Protein AF-V5GVN8-F1 (afdb_monomer_lite)

Secondary structure (DSSP, 8-state):
-EEEEEEEE-TTSS-EEEEEEEEEEEESSSEEEEEEEEEEEE-SSEEEEEEEEEETTEEEEEEEEEEEEEEETTEEEEEEEEEEE-SS--EEEEEEEEEEE-TTSS--SS--EEEEEEEEEEESS-TTT-EEEEEEEEEE-SSEEEEEEEEEETTEEEEEEEEEEEETTEEEEEEEEEEETTEEEEEEEEEEE---STT-EEEEEEEEEEETTEEEEEEEEEEE-SSEEEEEEEEEETTTTEEEEEEEEEEEEETTEEEEEEEEE-TT-SS-EEEEEEEEE-SSEEEEEEEEE-SSSGGG-EEEEEEEEE--BTTBEEEEEEEEEEEGGGTEEEEEEEEEEE-SS-EEEEEEEEE-

pLDDT: mean 90.76, std 9.84, range [47.94, 98.12]

Foldseek 3Di:
DDKDKDWDDDPPFPWIKIWIKDWDWDDDVDTKIKIKTKIWTDDPAKIKIWIWIDIPNHTAWTKIWIWGWDDDVQKTKIWIWMWIDGDPFTKIKIKMWMKGFPPPDDDPDQGWIKIKIKMWMAGPPDRVVWIKIWIWIWTGDNFWIKIWIWIDTPPWIKIKIWMWGHDVQKIKIKIKIDRDPQFIKIKIWMKGFPDPDPQKGKIKIWMWIDHPQKIKIWIKIWIDGPFWTWIKIKIFMHPVRFMWIWIWIWGDPDPFKIKIKIWIDGPPAPDIWIKIKIWGDDPFKIWIKIWIDRDPDPLQIKIKIKMKGFPDDPFKTKIKMWIFIHRRVVQWTKTKIKMWIDGPPDTDIDIDIDTD

Organism: Anoplophora glabripennis (NCBI:txid217634)

Radius of gyration: 37.98 Å; chains: 1; bounding box: 85×62×99 Å

Sequence (356 aa):
LDSKCDIKSQGMSSERNLKGVLTVELPLATRHVAFIDYEYDKKPKNSMGHAVVKYNGTNVLDGTYKSVTESKVGINKDKIHVELQNKLVPVGADYIHTQESDSSKEDKANMPNVDNKYLHLYHLQNRSKFNVTGELYIRSTWSGQEYILKATHGNRTVKLWNGYDVLDREYRQHSRIELSPSNWIEYDIALINKTTDETFDVQQGIINVIYPRRKFTAQGFYNISNSIVSTDASLVWDKDNKTVKVGMDWRRSSVQREQLLLKIKHPSFERDVSLFSDYGYDKTSIDGQVFVDYSLDPDQRLTLRGKLSDNSNSRIYNYSYMAWAEHNTTNLILNSRGDFYWNSSTFGTEHVTNYR

Structure (mmCIF, N/CA/C/O backbone):
data_AF-V5GVN8-F1
#
_entry.id   AF-V5GVN8-F1
#
loop_
_atom_site.group_PDB
_atom_site.id
_atom_site.type_symbol
_atom_site.label_atom_id
_atom_site.label_alt_id
_atom_site.label_comp_id
_atom_site.label_asym_id
_atom_site.label_entity_id
_atom_site.label_seq_id
_atom_site.pdbx_PDB_ins_code
_atom_site.Cartn_x
_atom_site.Cartn_y
_atom_site.Cartn_z
_atom_site.occupancy
_atom_site.B_iso_or_equiv
_atom_site.auth_seq_id
_atom_site.auth_comp_id
_atom_site.auth_asym_id
_atom_site.auth_atom_id
_atom_site.pdbx_PDB_model_num
ATOM 1 N N . LEU A 1 1 ? 45.303 -19.589 -19.419 1.00 57.34 1 LEU A N 1
ATOM 2 C CA . LEU A 1 1 ? 44.681 -18.293 -19.761 1.00 57.34 1 LEU A CA 1
ATOM 3 C C . LEU A 1 1 ? 45.798 -17.400 -20.269 1.00 57.34 1 LEU A C 1
ATOM 5 O O . LEU A 1 1 ? 46.744 -17.195 -19.521 1.00 57.34 1 LEU A O 1
ATOM 9 N N . ASP A 1 2 ? 45.731 -16.963 -21.521 1.00 68.44 2 ASP A N 1
ATOM 10 C CA . ASP A 1 2 ? 46.710 -16.044 -22.114 1.00 68.44 2 ASP A CA 1
ATOM 11 C C . ASP A 1 2 ? 45.956 -14.819 -22.649 1.00 68.44 2 ASP A C 1
ATOM 13 O O . ASP A 1 2 ? 44.916 -14.962 -23.295 1.00 68.44 2 ASP A O 1
ATOM 17 N N . SER A 1 3 ? 46.422 -13.618 -22.317 1.00 60.84 3 SER A N 1
ATOM 18 C CA . SER A 1 3 ? 45.745 -12.356 -22.624 1.00 60.84 3 SER A CA 1
ATOM 19 C C . SER A 1 3 ? 46.767 -11.326 -23.071 1.00 60.84 3 SER A C 1
ATOM 21 O O . SER A 1 3 ? 47.722 -11.041 -22.350 1.00 60.84 3 SER A O 1
ATOM 23 N N . LYS A 1 4 ? 46.533 -10.716 -24.233 1.00 74.06 4 LYS A N 1
ATOM 24 C CA . LYS A 1 4 ? 47.334 -9.605 -24.759 1.00 74.06 4 LYS A CA 1
ATOM 25 C C . LYS A 1 4 ? 46.414 -8.418 -25.008 1.00 74.06 4 LYS A C 1
ATOM 27 O O . LYS A 1 4 ? 45.373 -8.575 -25.635 1.00 74.06 4 LYS A O 1
ATOM 32 N N . CYS A 1 5 ? 46.769 -7.249 -24.489 1.00 67.38 5 CYS A N 1
ATOM 33 C CA . CYS A 1 5 ? 45.981 -6.030 -24.641 1.00 67.38 5 CYS A CA 1
ATOM 34 C C . CYS A 1 5 ? 46.914 -4.863 -24.951 1.00 67.38 5 CYS A C 1
ATOM 36 O O . CYS A 1 5 ? 47.831 -4.584 -24.180 1.00 67.38 5 CYS A O 1
ATOM 38 N N . ASP A 1 6 ? 46.645 -4.194 -26.065 1.00 72.00 6 ASP A N 1
ATOM 39 C CA . ASP A 1 6 ? 47.334 -2.996 -26.510 1.00 72.00 6 ASP A CA 1
ATOM 40 C C . ASP A 1 6 ? 46.423 -1.787 -26.272 1.00 72.00 6 ASP A C 1
ATOM 42 O O . ASP A 1 6 ? 45.306 -1.699 -26.790 1.00 72.00 6 ASP A O 1
ATOM 46 N N . ILE A 1 7 ? 46.913 -0.831 -25.483 1.00 69.00 7 ILE A N 1
ATOM 47 C CA . ILE A 1 7 ? 46.204 0.410 -25.160 1.00 69.00 7 ILE A CA 1
ATOM 48 C C . ILE A 1 7 ? 46.956 1.574 -25.791 1.00 69.00 7 ILE A C 1
ATOM 50 O O . ILE A 1 7 ? 48.114 1.824 -25.460 1.00 69.00 7 ILE A O 1
ATOM 54 N N . LYS A 1 8 ? 46.286 2.328 -26.666 1.00 72.75 8 LYS A N 1
ATOM 55 C CA . LYS A 1 8 ? 46.810 3.583 -27.213 1.00 72.75 8 LYS A CA 1
ATOM 56 C C . LYS A 1 8 ? 45.992 4.752 -26.669 1.00 72.75 8 LYS A C 1
ATOM 58 O O . LYS A 1 8 ? 44.808 4.889 -26.974 1.00 72.75 8 LYS A O 1
ATOM 63 N N . SER A 1 9 ? 46.632 5.607 -25.873 1.00 59.81 9 SER A N 1
ATOM 64 C CA . SER A 1 9 ? 46.077 6.887 -25.416 1.00 59.81 9 SER A CA 1
ATOM 65 C C . SER A 1 9 ? 46.847 8.049 -26.041 1.00 59.81 9 SER A C 1
ATOM 67 O O . SER A 1 9 ? 48.068 8.119 -25.901 1.00 59.81 9 SER A O 1
ATOM 69 N N . GLN A 1 10 ? 46.151 8.973 -26.702 1.00 53.00 10 GLN A N 1
ATOM 70 C CA . GLN A 1 10 ? 46.749 10.200 -27.237 1.00 53.00 10 GLN A CA 1
ATOM 71 C C . GLN A 1 10 ? 46.578 11.361 -26.241 1.00 53.00 10 GLN A C 1
ATOM 73 O O . GLN A 1 10 ? 45.500 11.942 -26.145 1.00 53.00 10 GLN A O 1
ATOM 78 N N . GLY A 1 11 ? 47.649 11.722 -25.519 1.00 54.91 11 GLY A N 1
ATOM 79 C CA . GLY A 1 11 ? 47.738 12.945 -24.694 1.00 54.91 11 GLY A CA 1
ATOM 80 C C . GLY A 1 11 ? 46.628 13.138 -23.642 1.00 54.91 11 GLY A C 1
ATOM 81 O O . GLY A 1 11 ? 45.908 12.203 -23.313 1.00 54.91 11 GLY A O 1
ATOM 82 N N . MET A 1 12 ? 46.472 14.363 -23.111 1.00 47.94 12 MET A N 1
ATOM 83 C CA . MET A 1 12 ? 45.438 14.762 -22.121 1.00 47.94 12 MET A CA 1
ATOM 84 C C . MET A 1 12 ? 43.983 14.709 -22.658 1.00 47.94 12 MET A C 1
ATOM 86 O O . MET A 1 12 ? 43.111 15.426 -22.170 1.00 47.94 12 MET A O 1
ATOM 90 N N . SER A 1 13 ? 43.692 13.895 -23.674 1.00 54.88 13 SER A N 1
ATOM 91 C CA . SER A 1 13 ? 42.353 13.741 -24.242 1.00 54.88 13 SER A CA 1
ATOM 92 C C . SER A 1 13 ? 41.628 12.535 -23.629 1.00 54.88 13 SER A C 1
ATOM 94 O O . SER A 1 13 ? 42.236 11.539 -23.239 1.00 54.88 13 SER A O 1
ATOM 96 N N . SER A 1 14 ? 40.297 12.604 -23.537 1.00 63.06 14 SER A N 1
ATOM 97 C CA . SER A 1 14 ? 39.449 11.488 -23.078 1.00 63.06 14 SER A CA 1
ATOM 98 C C . SER A 1 14 ? 39.287 10.367 -24.125 1.00 63.06 14 SER A C 1
ATOM 100 O O . SER A 1 14 ? 38.399 9.522 -23.984 1.00 63.06 14 SER A O 1
ATOM 102 N N . GLU A 1 15 ? 40.119 10.356 -25.171 1.00 76.75 15 GLU A N 1
ATOM 103 C CA . GLU A 1 15 ? 40.098 9.374 -26.255 1.00 76.75 15 GLU A CA 1
ATOM 104 C C . GLU A 1 15 ? 41.007 8.183 -25.937 1.00 76.75 15 GLU A C 1
ATOM 106 O O . GLU A 1 15 ? 42.141 8.336 -25.471 1.00 76.75 15 GLU A O 1
ATOM 111 N N . ARG A 1 16 ? 40.502 6.968 -26.161 1.00 80.62 16 ARG A N 1
ATOM 112 C CA . ARG A 1 16 ? 41.255 5.729 -25.923 1.00 80.62 16 ARG A CA 1
ATOM 113 C C . ARG A 1 16 ? 40.912 4.702 -26.983 1.00 80.62 16 ARG A C 1
ATOM 115 O O . ARG A 1 16 ? 39.742 4.373 -27.142 1.00 80.62 16 ARG A O 1
ATOM 122 N N . ASN A 1 17 ? 41.933 4.147 -27.625 1.00 86.00 17 ASN A N 1
ATOM 123 C CA . ASN A 1 17 ? 41.788 2.977 -28.476 1.00 86.00 17 ASN A CA 1
ATOM 124 C C . ASN A 1 17 ? 42.346 1.756 -27.733 1.00 86.00 17 ASN A C 1
ATOM 126 O O . ASN A 1 17 ? 43.495 1.762 -27.280 1.00 86.00 17 ASN A O 1
ATOM 130 N N . LEU A 1 18 ? 41.501 0.745 -27.556 1.00 85.75 18 LEU A N 1
ATOM 131 C CA . LEU A 1 18 ? 41.827 -0.525 -26.922 1.00 85.75 18 LEU A CA 1
ATOM 132 C C . LEU A 1 18 ? 41.687 -1.621 -27.966 1.00 85.75 18 LEU A C 1
ATOM 134 O O . LEU A 1 18 ? 40.627 -1.749 -28.574 1.00 85.75 18 LEU A O 1
ATOM 138 N N . LYS A 1 19 ? 42.719 -2.442 -28.123 1.00 88.56 19 LYS A N 1
ATOM 139 C CA . LYS A 1 19 ? 42.641 -3.664 -28.916 1.00 88.56 19 LYS A CA 1
ATOM 140 C C . LYS A 1 19 ? 43.254 -4.801 -28.127 1.00 88.56 19 LYS A C 1
ATOM 142 O O . LYS A 1 19 ? 44.347 -4.657 -27.586 1.00 88.56 19 LYS A O 1
ATOM 147 N N . GLY A 1 20 ? 42.571 -5.930 -28.046 1.00 87.19 20 GLY A N 1
ATOM 148 C CA . GLY A 1 20 ? 43.062 -7.042 -27.257 1.00 87.19 20 GLY A CA 1
ATOM 149 C C . GLY A 1 20 ? 42.545 -8.383 -27.725 1.00 87.19 20 GLY A C 1
ATOM 150 O O . GLY A 1 20 ? 41.535 -8.502 -28.408 1.00 87.19 20 GLY A O 1
ATOM 151 N N . VAL A 1 21 ? 43.286 -9.404 -27.327 1.00 88.44 21 VAL A N 1
ATOM 152 C CA . VAL A 1 21 ? 43.008 -10.797 -27.625 1.00 88.44 21 VAL A CA 1
ATOM 153 C C . VAL A 1 21 ? 43.081 -11.580 -26.325 1.00 88.44 21 VAL A C 1
ATOM 155 O O . VAL A 1 21 ? 44.093 -11.547 -25.621 1.00 88.44 21 VAL A O 1
ATOM 158 N N . LEU A 1 22 ? 42.014 -12.309 -26.016 1.00 88.44 22 LEU A N 1
ATOM 159 C CA . LEU A 1 22 ? 41.926 -13.207 -24.873 1.00 88.44 22 LEU A CA 1
ATOM 160 C C . LEU A 1 22 ? 41.783 -14.646 -25.370 1.00 88.44 22 LEU A C 1
ATOM 162 O O . LEU A 1 22 ? 40.845 -14.979 -26.093 1.00 88.44 22 LEU A O 1
ATOM 166 N N . THR A 1 23 ? 42.708 -15.507 -24.952 1.00 88.31 23 THR A N 1
ATOM 167 C CA . THR A 1 23 ? 42.677 -16.945 -25.229 1.00 88.31 23 THR A CA 1
ATOM 168 C C . THR A 1 23 ? 42.429 -17.713 -23.936 1.00 88.31 23 THR A C 1
ATOM 170 O O . THR A 1 23 ? 43.215 -17.672 -22.981 1.00 88.31 23 THR A O 1
ATOM 173 N N . VAL A 1 24 ? 41.318 -18.443 -23.909 1.00 86.94 24 VAL A N 1
ATOM 174 C CA . VAL A 1 24 ? 40.917 -19.304 -22.798 1.00 86.94 24 VAL A CA 1
ATOM 175 C C . VAL A 1 24 ? 40.972 -20.747 -23.273 1.00 86.94 24 VAL A C 1
ATOM 177 O O . VAL A 1 24 ? 40.262 -21.137 -24.195 1.00 86.94 24 VAL A O 1
ATOM 180 N N . GLU A 1 25 ? 41.815 -21.547 -22.633 1.00 86.69 25 GLU A N 1
ATOM 181 C CA . GLU A 1 25 ? 41.935 -22.977 -22.899 1.00 86.69 25 GLU A CA 1
ATOM 182 C C . GLU A 1 25 ? 41.531 -23.751 -21.647 1.00 86.69 25 GLU A C 1
ATOM 184 O O . GLU A 1 25 ? 42.026 -23.479 -20.551 1.00 86.69 25 GLU A O 1
ATOM 189 N N . LEU A 1 26 ? 40.604 -24.691 -21.824 1.00 83.06 26 LEU A N 1
ATOM 190 C CA . LEU A 1 26 ? 40.094 -25.580 -20.787 1.00 83.06 26 LEU A CA 1
ATOM 191 C C . LEU A 1 26 ? 40.496 -27.016 -21.153 1.00 83.06 26 LEU A C 1
ATOM 193 O O . LEU A 1 26 ? 39.936 -27.584 -22.098 1.00 83.06 26 LEU A O 1
ATOM 197 N N . PRO A 1 27 ? 41.471 -27.609 -20.444 1.00 76.00 27 PRO A N 1
ATOM 198 C CA . PRO A 1 27 ? 41.903 -28.975 -20.700 1.00 76.00 27 PRO A CA 1
ATOM 199 C C . PRO A 1 27 ? 40.923 -29.963 -20.048 1.00 76.00 27 PRO A C 1
ATOM 201 O O . PRO A 1 27 ? 41.080 -30.341 -18.890 1.00 76.00 27 PRO A O 1
ATOM 204 N N . LEU A 1 28 ? 39.886 -30.361 -20.787 1.00 76.00 28 LEU A N 1
ATOM 205 C CA . LEU A 1 28 ? 39.014 -31.495 -20.450 1.00 76.00 28 LEU A CA 1
ATOM 206 C C . LEU A 1 28 ? 39.367 -32.705 -21.338 1.00 76.00 28 LEU A C 1
ATOM 208 O O . LEU A 1 28 ? 40.315 -32.650 -22.120 1.00 76.00 28 LEU A O 1
ATOM 212 N N . ALA A 1 29 ? 38.593 -33.795 -21.248 1.00 77.12 29 ALA A N 1
ATOM 213 C CA . ALA A 1 29 ? 38.756 -34.981 -22.103 1.00 77.12 29 ALA A CA 1
ATOM 214 C C . ALA A 1 29 ? 38.738 -34.652 -23.614 1.00 77.12 29 ALA A C 1
ATOM 216 O O . ALA A 1 29 ? 39.359 -35.350 -24.412 1.00 77.12 29 ALA A O 1
ATOM 217 N N . THR A 1 30 ? 38.074 -33.559 -23.998 1.00 76.25 30 THR A N 1
ATOM 218 C CA . THR A 1 30 ? 38.182 -32.914 -25.310 1.00 76.25 30 THR A CA 1
ATOM 219 C C . THR A 1 30 ? 38.792 -31.522 -25.158 1.00 76.25 30 THR A C 1
ATOM 221 O O . THR A 1 30 ? 38.490 -30.801 -24.208 1.00 76.25 30 THR A O 1
ATOM 224 N N . ARG A 1 31 ? 39.654 -31.118 -26.100 1.00 81.06 31 ARG A N 1
ATOM 225 C CA . ARG A 1 31 ? 40.283 -29.790 -26.087 1.00 81.06 31 ARG A CA 1
ATOM 226 C C . ARG A 1 31 ? 39.239 -28.708 -26.384 1.00 81.06 31 ARG A C 1
ATOM 228 O O . ARG A 1 31 ? 38.611 -28.730 -27.445 1.00 81.06 31 ARG A O 1
ATOM 235 N N . HIS A 1 32 ? 39.084 -27.751 -25.471 1.00 85.44 32 HIS A N 1
ATOM 236 C CA . HIS A 1 32 ? 38.195 -26.602 -25.640 1.00 85.44 32 HIS A CA 1
ATOM 237 C C . HIS A 1 32 ? 38.999 -25.306 -25.598 1.00 85.44 32 HIS A C 1
ATOM 239 O O . HIS A 1 32 ? 39.597 -24.964 -24.577 1.00 85.44 32 HIS A O 1
ATOM 245 N N . VAL A 1 33 ? 39.002 -24.586 -26.715 1.00 87.94 33 VAL A N 1
ATOM 246 C CA . VAL A 1 33 ? 39.721 -23.325 -26.888 1.00 87.94 33 VAL A CA 1
ATOM 247 C C . VAL A 1 33 ? 38.724 -22.248 -27.290 1.00 87.94 33 VAL A C 1
ATOM 249 O O . VAL A 1 33 ? 38.068 -22.359 -28.326 1.00 87.94 33 VAL A O 1
ATOM 252 N N . ALA A 1 34 ? 38.623 -21.200 -26.481 1.00 89.94 34 ALA A N 1
ATOM 253 C CA . ALA A 1 34 ? 37.897 -19.983 -26.802 1.00 89.94 34 ALA A CA 1
ATOM 254 C C . ALA A 1 34 ? 38.890 -18.854 -27.090 1.00 89.94 34 ALA A C 1
ATOM 256 O O . ALA A 1 34 ? 39.843 -18.633 -26.343 1.00 89.94 34 ALA A O 1
ATOM 257 N N . PHE A 1 35 ? 38.650 -18.140 -28.179 1.00 92.31 35 PHE A N 1
ATOM 258 C CA . PHE A 1 35 ? 39.441 -17.007 -28.628 1.00 92.31 35 PHE A CA 1
ATOM 259 C C . PHE A 1 35 ? 38.517 -15.805 -28.770 1.00 92.31 35 PHE A C 1
ATOM 261 O O . PHE A 1 35 ? 37.521 -15.881 -29.487 1.00 92.31 35 PHE A O 1
ATOM 268 N N . ILE A 1 36 ? 38.831 -14.720 -28.073 1.00 92.88 36 ILE A N 1
ATOM 269 C CA . ILE A 1 36 ? 38.048 -13.488 -28.063 1.00 92.88 36 ILE A CA 1
ATOM 270 C C . ILE A 1 36 ? 38.957 -12.379 -28.580 1.00 92.88 36 ILE A C 1
ATOM 272 O O . ILE A 1 36 ? 39.936 -12.035 -27.924 1.00 92.88 36 ILE A O 1
ATOM 276 N N . ASP A 1 37 ? 38.633 -11.839 -29.747 1.00 93.06 37 ASP A N 1
ATOM 277 C CA . ASP A 1 37 ? 39.279 -10.658 -30.322 1.00 93.06 37 ASP A CA 1
ATOM 278 C C . ASP A 1 37 ? 38.351 -9.470 -30.111 1.00 93.06 37 ASP A C 1
ATOM 280 O O . ASP A 1 37 ? 37.178 -9.556 -30.476 1.00 93.06 37 ASP A O 1
ATOM 284 N N . TYR A 1 38 ? 38.833 -8.405 -29.478 1.00 92.75 38 TYR A N 1
ATOM 285 C CA . TYR A 1 38 ? 38.021 -7.236 -29.173 1.00 92.75 38 TYR A CA 1
ATOM 286 C C . TYR A 1 38 ? 38.752 -5.932 -29.473 1.00 92.75 38 TYR A C 1
ATOM 288 O O . TYR A 1 38 ? 39.958 -5.782 -29.270 1.00 92.75 38 TYR A O 1
ATOM 296 N N . GLU A 1 39 ? 37.973 -4.953 -29.909 1.00 93.88 39 GLU A N 1
ATOM 297 C CA . GLU A 1 39 ? 38.400 -3.593 -30.184 1.00 93.88 39 GLU A CA 1
ATOM 298 C C . GLU A 1 39 ? 37.388 -2.611 -29.589 1.00 93.88 39 GLU A C 1
ATOM 300 O O . GLU A 1 39 ? 36.177 -2.833 -29.643 1.00 93.88 39 GLU A O 1
ATOM 305 N N . TYR A 1 40 ? 37.880 -1.522 -29.006 1.00 91.88 40 TYR A N 1
ATOM 306 C CA . TYR A 1 40 ? 37.063 -0.443 -28.471 1.00 91.88 40 TYR A CA 1
ATOM 307 C C . TYR A 1 40 ? 37.729 0.910 -28.719 1.00 91.88 40 TYR A C 1
ATOM 309 O O . TYR A 1 40 ? 38.783 1.220 -28.164 1.00 91.88 40 TYR A O 1
ATOM 317 N N . ASP A 1 41 ? 37.086 1.724 -29.546 1.00 91.69 41 ASP A N 1
ATOM 318 C CA . ASP A 1 41 ? 37.460 3.097 -29.860 1.00 91.69 41 ASP A CA 1
ATOM 319 C C . ASP A 1 41 ? 36.557 4.053 -29.069 1.00 91.69 41 ASP A C 1
ATOM 321 O O . ASP A 1 41 ? 35.414 4.329 -29.448 1.00 91.69 41 ASP A O 1
ATOM 325 N N . LYS A 1 42 ? 37.054 4.530 -27.925 1.00 87.81 42 LYS A N 1
ATOM 326 C CA . LYS A 1 42 ? 36.348 5.470 -27.052 1.00 87.81 42 LYS A CA 1
ATOM 327 C C . LYS A 1 42 ? 36.588 6.899 -27.514 1.00 87.81 42 LYS A C 1
ATOM 329 O O . LYS A 1 42 ? 37.718 7.381 -27.431 1.00 87.81 42 LYS A O 1
ATOM 334 N N . LYS A 1 43 ? 35.514 7.618 -27.853 1.00 87.25 43 LYS A N 1
ATOM 335 C CA . LYS A 1 43 ? 35.538 9.078 -28.062 1.00 87.25 43 LYS A CA 1
ATOM 336 C C . LYS A 1 43 ? 34.408 9.758 -27.287 1.00 87.25 43 LYS A C 1
ATOM 338 O O . LYS A 1 43 ? 33.352 9.147 -27.117 1.00 87.25 43 LYS A O 1
ATOM 343 N N . PRO A 1 44 ? 34.570 11.030 -26.868 1.00 81.44 44 PRO A N 1
ATOM 344 C CA . PRO A 1 44 ? 33.590 11.733 -26.033 1.00 81.44 44 PRO A CA 1
ATOM 345 C C . PRO A 1 44 ? 32.157 11.777 -26.581 1.00 81.44 44 PRO A C 1
ATOM 347 O O . PRO A 1 44 ? 31.213 11.779 -25.803 1.00 81.44 44 PRO A O 1
ATOM 350 N N . LYS A 1 45 ? 31.986 11.831 -27.909 1.00 86.69 45 LYS A N 1
ATOM 351 C CA . LYS A 1 45 ? 30.664 11.931 -28.558 1.00 86.69 45 LYS A CA 1
ATOM 352 C C . LYS A 1 45 ? 30.210 10.650 -29.250 1.00 86.69 45 LYS A C 1
ATOM 354 O O . LYS A 1 45 ? 29.014 10.462 -29.437 1.00 86.69 45 LYS A O 1
ATOM 359 N N . ASN A 1 46 ? 31.148 9.813 -29.688 1.00 91.62 46 ASN A N 1
ATOM 360 C CA . ASN A 1 46 ? 30.856 8.611 -30.460 1.00 91.62 46 ASN A CA 1
ATOM 361 C C . ASN A 1 46 ? 31.881 7.524 -30.138 1.00 91.62 46 ASN A C 1
ATOM 363 O O . ASN A 1 46 ? 33.026 7.623 -30.569 1.00 91.62 46 ASN A O 1
ATOM 367 N N . SER A 1 47 ? 31.477 6.506 -29.389 1.00 92.50 47 SER A N 1
ATOM 368 C CA . SER A 1 47 ? 32.326 5.356 -29.076 1.00 92.50 47 SER A CA 1
ATOM 369 C C . SER A 1 47 ? 31.861 4.134 -29.857 1.00 92.50 47 SER A C 1
ATOM 371 O O . SER A 1 47 ? 30.659 3.913 -30.001 1.00 92.50 47 SER A O 1
ATOM 373 N N . MET A 1 48 ? 32.801 3.341 -30.358 1.00 94.44 48 MET A N 1
ATOM 374 C CA . MET A 1 48 ? 32.514 2.133 -31.133 1.00 94.44 48 MET A CA 1
ATOM 375 C C . MET A 1 48 ? 33.301 0.959 -30.569 1.00 94.44 48 MET A C 1
ATOM 377 O O . MET A 1 48 ? 34.434 1.120 -30.128 1.00 94.44 48 MET A O 1
ATOM 381 N N . GLY A 1 49 ? 32.700 -0.221 -30.575 1.00 94.25 49 GLY A N 1
ATOM 382 C CA . GLY A 1 49 ? 33.338 -1.453 -30.146 1.00 94.25 49 GLY A CA 1
ATOM 383 C C . GLY A 1 49 ? 32.944 -2.610 -31.045 1.00 94.25 49 GLY A C 1
ATOM 384 O O . GLY A 1 49 ? 31.866 -2.614 -31.641 1.00 94.25 49 GLY A O 1
ATOM 385 N N . HIS A 1 50 ? 33.831 -3.583 -31.140 1.00 96.31 50 HIS A N 1
ATOM 386 C CA . HIS A 1 50 ? 33.628 -4.792 -31.917 1.00 96.31 50 HIS A CA 1
ATOM 387 C C . HIS A 1 50 ? 34.295 -5.961 -31.199 1.00 96.31 50 HIS A C 1
ATOM 389 O O . HIS A 1 50 ? 35.399 -5.810 -30.676 1.00 96.31 50 HIS A O 1
ATOM 395 N N . ALA A 1 51 ? 33.639 -7.116 -31.154 1.00 95.25 51 ALA A N 1
ATOM 396 C CA . ALA A 1 51 ? 34.192 -8.312 -30.537 1.00 95.25 51 ALA A CA 1
ATOM 397 C C . ALA A 1 51 ? 33.781 -9.577 -31.292 1.00 95.25 51 ALA A C 1
ATOM 399 O O . ALA A 1 51 ? 32.604 -9.794 -31.555 1.00 95.25 51 ALA A O 1
ATOM 400 N N . VAL A 1 52 ? 34.740 -10.458 -31.569 1.00 95.81 52 VAL A N 1
ATOM 401 C CA . VAL A 1 52 ? 34.500 -11.758 -32.205 1.00 95.81 52 VAL A CA 1
ATOM 402 C C . VAL A 1 52 ? 34.944 -12.861 -31.266 1.00 95.81 52 VAL A C 1
ATOM 404 O O . VAL A 1 52 ? 36.097 -12.909 -30.837 1.00 95.81 52 VAL A O 1
ATOM 407 N N . VAL A 1 53 ? 34.036 -13.794 -30.993 1.00 94.75 53 VAL A N 1
ATOM 408 C CA . VAL A 1 53 ? 34.316 -14.990 -30.202 1.00 94.75 53 VAL A CA 1
ATOM 409 C C . VAL A 1 53 ? 34.353 -16.202 -31.118 1.00 94.75 53 VAL A C 1
ATOM 411 O O . VAL A 1 53 ? 33.381 -16.523 -31.812 1.00 94.75 53 VAL A O 1
ATOM 414 N N . LYS A 1 54 ? 35.476 -16.916 -31.084 1.00 94.44 54 LYS A N 1
ATOM 415 C CA . LYS A 1 54 ? 35.670 -18.196 -31.761 1.00 94.44 54 LYS A CA 1
ATOM 416 C C . LYS A 1 54 ? 35.807 -19.301 -30.730 1.00 94.44 54 LYS A C 1
ATOM 418 O O . LYS A 1 54 ? 36.579 -19.179 -29.786 1.00 94.44 54 LYS A O 1
ATOM 423 N N . TYR A 1 55 ? 35.099 -20.397 -30.937 1.00 91.69 55 TYR A N 1
ATOM 424 C CA . TYR A 1 55 ? 35.187 -21.599 -30.123 1.00 91.69 55 TYR A CA 1
ATOM 425 C C . TYR A 1 55 ? 35.670 -22.758 -30.990 1.00 91.69 55 TYR A C 1
ATOM 427 O O . TYR A 1 55 ? 35.072 -23.044 -32.028 1.00 91.69 55 TYR A O 1
ATOM 435 N N . ASN A 1 56 ? 36.775 -23.394 -30.598 1.00 90.94 56 ASN A N 1
ATOM 436 C CA . ASN A 1 56 ? 37.445 -24.454 -31.359 1.00 90.94 56 ASN A CA 1
ATOM 437 C C . ASN A 1 56 ? 37.632 -24.085 -32.846 1.00 90.94 56 ASN A C 1
ATOM 439 O O . ASN A 1 56 ? 37.368 -24.877 -33.746 1.00 90.94 56 ASN A O 1
ATOM 443 N N . GLY A 1 57 ? 38.035 -22.836 -33.101 1.00 87.69 57 GLY A N 1
ATOM 444 C CA . GLY A 1 57 ? 38.251 -22.296 -34.448 1.00 87.69 57 GLY A CA 1
ATOM 445 C C . GLY A 1 57 ? 36.987 -21.846 -35.194 1.00 87.69 57 GLY A C 1
ATOM 446 O O . GLY A 1 57 ? 37.107 -21.222 -36.244 1.00 87.69 57 GLY A O 1
ATOM 447 N N . THR A 1 58 ? 35.788 -22.090 -34.659 1.00 92.56 58 THR A N 1
ATOM 448 C CA . THR A 1 58 ? 34.515 -21.693 -35.283 1.00 92.56 58 THR A CA 1
ATOM 449 C C . THR A 1 58 ? 33.988 -20.395 -34.678 1.00 92.56 58 THR A C 1
ATOM 451 O O . THR A 1 58 ? 33.880 -20.293 -33.460 1.00 92.56 58 THR A O 1
ATOM 454 N N . ASN A 1 59 ? 33.600 -19.418 -35.503 1.00 92.44 59 ASN A N 1
ATOM 455 C CA . ASN A 1 59 ? 32.937 -18.201 -35.021 1.00 92.44 59 ASN A CA 1
ATOM 456 C C . ASN A 1 59 ? 31.587 -18.560 -34.379 1.00 92.44 59 ASN A C 1
ATOM 458 O O . ASN A 1 59 ? 30.722 -19.153 -35.033 1.00 92.44 59 ASN A O 1
ATOM 462 N N . VAL A 1 60 ? 31.412 -18.199 -33.108 1.00 94.75 60 VAL A N 1
ATOM 463 C CA . VAL A 1 60 ? 30.185 -18.470 -32.342 1.00 94.75 60 VAL A CA 1
ATOM 464 C C . VAL A 1 60 ? 29.416 -17.206 -31.983 1.00 94.75 60 VAL A C 1
ATOM 466 O O . VAL A 1 60 ? 28.197 -17.281 -31.844 1.00 94.75 60 VAL A O 1
ATOM 469 N N . LEU A 1 61 ? 30.095 -16.063 -31.879 1.00 95.25 61 LEU A N 1
ATOM 470 C CA . LEU A 1 61 ? 29.489 -14.770 -31.584 1.00 95.25 61 LEU A CA 1
ATOM 471 C C . LEU 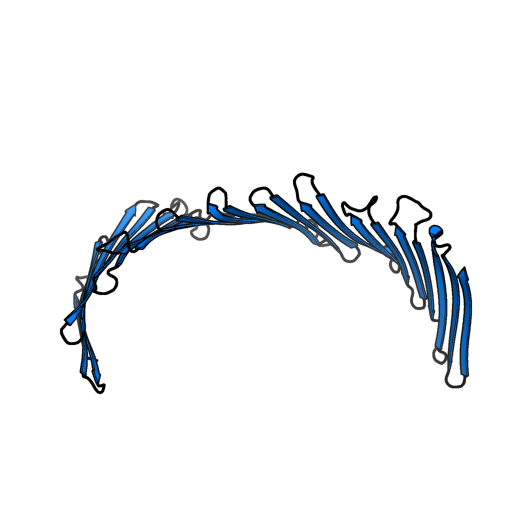A 1 61 ? 30.271 -13.660 -32.286 1.00 95.25 61 LEU A C 1
ATOM 473 O O . LEU A 1 61 ? 31.501 -13.662 -32.265 1.00 95.25 61 LEU A O 1
ATOM 477 N N . ASP A 1 62 ? 29.543 -12.723 -32.869 1.00 96.62 62 ASP A N 1
ATOM 478 C CA . ASP A 1 62 ? 30.054 -11.472 -33.416 1.00 96.62 62 ASP A CA 1
ATOM 479 C C . ASP A 1 62 ? 29.239 -10.333 -32.794 1.00 96.62 62 ASP A C 1
ATOM 481 O O . ASP A 1 62 ? 28.008 -10.369 -32.805 1.00 96.62 62 ASP A O 1
ATOM 485 N N . GLY A 1 63 ? 29.922 -9.404 -32.137 1.00 96.31 63 GLY A N 1
ATOM 486 C CA . GLY A 1 63 ? 29.331 -8.351 -31.334 1.00 96.31 63 GLY A CA 1
ATOM 487 C C . GLY A 1 63 ? 29.737 -6.975 -31.833 1.00 96.31 63 GLY A C 1
ATOM 488 O O . GLY A 1 63 ? 30.927 -6.689 -31.946 1.00 96.31 63 GLY A O 1
ATOM 489 N N . THR A 1 64 ? 28.765 -6.094 -32.045 1.00 96.94 64 THR A N 1
ATOM 490 C CA . THR A 1 64 ? 28.993 -4.681 -32.360 1.00 96.94 64 THR A CA 1
ATOM 491 C C . THR A 1 64 ? 28.427 -3.805 -31.246 1.00 96.94 64 THR A C 1
ATOM 493 O O . THR A 1 64 ? 27.396 -4.106 -30.646 1.00 96.94 64 THR A O 1
ATOM 496 N N . TYR A 1 65 ? 29.125 -2.716 -30.939 1.00 96.31 65 TYR A N 1
ATOM 497 C CA . TYR A 1 65 ? 28.715 -1.710 -29.967 1.00 96.31 65 TYR A CA 1
ATOM 498 C C . TYR A 1 65 ? 28.898 -0.325 -30.575 1.00 96.31 65 TYR A C 1
ATOM 500 O O . TYR A 1 65 ? 29.956 -0.005 -31.120 1.00 96.31 65 TYR A O 1
ATOM 508 N N . LYS A 1 66 ? 27.892 0.530 -30.437 1.00 96.12 66 LYS A N 1
ATOM 509 C CA . LYS A 1 66 ? 27.962 1.934 -30.827 1.00 96.12 66 LYS A CA 1
ATOM 510 C C . LYS A 1 66 ? 27.265 2.786 -29.781 1.00 96.12 66 LYS A C 1
ATOM 512 O O . LYS A 1 66 ? 26.125 2.516 -29.430 1.00 96.12 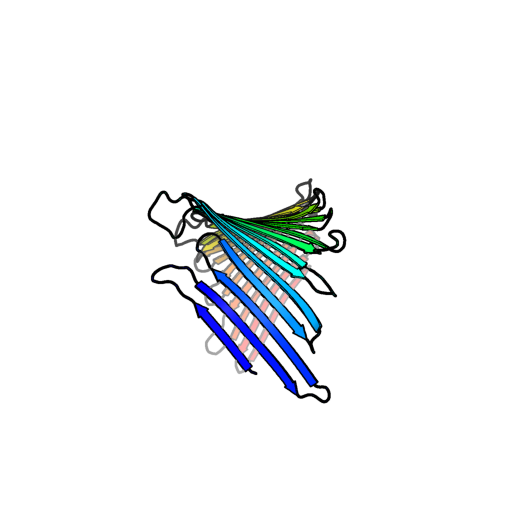66 LYS A O 1
ATOM 517 N N . SER A 1 67 ? 27.926 3.837 -29.319 1.00 94.56 67 SER A N 1
ATOM 518 C CA . SER A 1 67 ? 27.363 4.798 -28.374 1.00 94.56 67 SER A CA 1
ATOM 519 C C . SER A 1 67 ? 27.515 6.207 -28.899 1.00 94.56 67 SER A C 1
ATOM 521 O O . SER A 1 67 ? 28.623 6.615 -29.236 1.00 94.56 67 SER A O 1
ATOM 523 N N . VAL A 1 68 ? 26.420 6.957 -28.929 1.00 95.25 68 VAL A N 1
ATOM 524 C CA . VAL A 1 68 ? 26.385 8.368 -29.310 1.00 95.25 68 VAL A CA 1
ATOM 525 C C . VAL A 1 68 ? 25.844 9.177 -28.140 1.00 95.25 68 VAL A C 1
ATOM 527 O O . VAL A 1 68 ? 24.723 8.936 -27.696 1.00 95.25 68 VAL A O 1
ATOM 530 N N . THR A 1 69 ? 26.626 10.149 -27.680 1.00 90.69 69 THR A N 1
ATOM 531 C CA . THR A 1 69 ? 26.253 11.054 -26.587 1.00 90.69 69 THR A CA 1
ATOM 532 C C . THR A 1 69 ? 26.000 12.450 -27.148 1.00 90.69 69 THR A C 1
ATOM 534 O O . THR A 1 69 ? 26.871 13.066 -27.770 1.00 90.69 69 THR A O 1
ATOM 537 N N . GLU A 1 70 ? 24.792 12.957 -26.927 1.00 91.12 70 GLU A N 1
ATOM 538 C CA . GLU A 1 70 ? 24.341 14.300 -27.274 1.00 91.12 70 GLU A CA 1
ATOM 539 C C . GLU A 1 70 ? 24.122 15.085 -25.973 1.00 91.12 70 GLU A C 1
ATOM 541 O O . GLU A 1 70 ? 23.270 14.731 -25.165 1.00 91.12 70 GLU A O 1
ATOM 546 N N . SER A 1 71 ? 24.872 16.168 -25.766 1.00 85.31 71 SER A N 1
ATOM 547 C CA . SER A 1 71 ? 24.689 17.062 -24.617 1.00 85.31 71 SER A CA 1
ATOM 548 C C . SER A 1 71 ? 24.317 18.456 -25.117 1.00 85.31 71 SER A C 1
ATOM 550 O O . SER A 1 71 ? 25.009 19.033 -25.962 1.00 85.31 71 SER A O 1
ATOM 552 N N . LYS A 1 72 ? 23.178 18.964 -24.643 1.00 85.44 72 LYS A N 1
ATOM 553 C CA . LYS A 1 72 ? 22.679 20.331 -24.838 1.00 85.44 72 LYS A CA 1
ATOM 554 C C . LYS A 1 72 ? 22.385 20.933 -23.462 1.00 85.44 72 LYS A C 1
ATOM 556 O O . LYS A 1 72 ? 22.284 20.213 -22.474 1.00 85.44 72 LYS A O 1
ATOM 561 N N . VAL A 1 73 ? 22.248 22.257 -23.382 1.00 80.81 73 VAL A N 1
ATOM 562 C CA . VAL A 1 73 ? 21.898 22.938 -22.121 1.00 80.81 73 VAL A CA 1
ATOM 563 C C . VAL A 1 73 ? 20.639 22.298 -21.524 1.00 80.81 73 VAL A C 1
ATOM 565 O O . VAL A 1 73 ? 19.614 22.227 -22.197 1.00 80.81 73 VAL A O 1
ATOM 568 N N . GLY A 1 74 ? 20.752 21.793 -20.293 1.00 79.00 74 GLY A N 1
ATOM 569 C CA . GLY A 1 74 ? 19.661 21.154 -19.551 1.00 79.00 74 GLY A CA 1
ATOM 570 C C . GLY A 1 74 ? 19.240 19.754 -20.021 1.00 79.00 74 GLY A C 1
ATOM 571 O O . GLY A 1 74 ? 18.357 19.175 -19.398 1.00 79.00 74 GLY A O 1
ATOM 572 N N . ILE A 1 75 ? 19.842 19.190 -21.080 1.00 86.81 75 ILE A N 1
ATOM 573 C CA . ILE A 1 75 ? 19.458 17.882 -21.642 1.00 86.81 75 ILE A CA 1
ATOM 574 C C . ILE A 1 75 ? 20.700 17.069 -22.009 1.00 86.81 75 ILE A C 1
ATOM 576 O O . ILE A 1 75 ? 21.465 17.443 -22.902 1.00 86.81 75 ILE A O 1
ATOM 580 N N . ASN A 1 76 ? 20.841 15.897 -21.396 1.00 89.75 76 ASN A N 1
ATOM 581 C CA . ASN A 1 76 ? 21.841 14.897 -21.756 1.00 89.75 76 ASN A CA 1
ATOM 582 C C . ASN A 1 76 ? 21.151 13.664 -22.331 1.00 89.75 76 ASN A C 1
ATOM 584 O O . ASN A 1 76 ? 20.220 13.135 -21.730 1.00 89.75 76 ASN A O 1
ATOM 588 N N . LYS A 1 77 ? 21.603 13.201 -23.495 1.00 94.00 77 LYS A N 1
ATOM 589 C CA . LYS A 1 77 ? 21.021 12.057 -24.187 1.00 94.00 77 LYS A CA 1
ATOM 590 C C . LYS A 1 77 ? 22.096 11.096 -24.668 1.00 94.00 77 LYS A C 1
ATOM 592 O O . LYS A 1 77 ? 22.894 11.442 -25.534 1.00 94.00 77 LYS A O 1
ATOM 597 N N . ASP A 1 78 ? 22.036 9.867 -24.185 1.00 94.44 78 ASP A N 1
ATOM 598 C CA . ASP A 1 78 ? 22.885 8.767 -24.623 1.00 94.44 78 ASP A CA 1
ATOM 599 C C . ASP A 1 78 ? 22.071 7.787 -25.461 1.00 94.44 78 ASP A C 1
ATOM 601 O O . ASP A 1 78 ? 20.964 7.396 -25.089 1.00 94.44 78 ASP A O 1
ATOM 605 N N . LYS A 1 79 ? 22.619 7.385 -26.605 1.00 96.50 79 LYS A N 1
ATOM 606 C CA . LYS A 1 79 ? 22.063 6.354 -27.484 1.00 96.50 79 LYS A CA 1
ATOM 607 C C . LYS A 1 79 ? 23.090 5.247 -27.624 1.00 96.50 79 LYS A C 1
ATOM 609 O O . LYS A 1 79 ? 24.142 5.467 -28.216 1.00 96.50 79 LYS A O 1
ATOM 614 N N . ILE A 1 80 ? 22.776 4.072 -27.106 1.00 96.88 80 ILE A N 1
ATOM 615 C CA . ILE A 1 80 ? 23.607 2.878 -27.184 1.00 96.88 80 ILE A CA 1
ATOM 616 C C . ILE A 1 80 ? 22.906 1.877 -28.095 1.00 96.88 80 ILE A C 1
ATOM 618 O O . ILE A 1 80 ? 21.725 1.597 -27.931 1.00 96.88 80 ILE A O 1
ATOM 622 N N . HIS A 1 81 ? 23.649 1.332 -29.041 1.00 97.56 81 HIS A N 1
ATOM 623 C CA . HIS A 1 81 ? 23.215 0.293 -29.952 1.00 97.56 81 HIS A CA 1
ATOM 624 C C . HIS A 1 81 ? 24.181 -0.881 -29.831 1.00 97.56 81 HIS A C 1
ATOM 626 O O . HIS A 1 81 ? 25.399 -0.693 -29.901 1.00 97.56 81 HIS A O 1
ATOM 632 N N . VAL A 1 82 ? 23.641 -2.075 -29.617 1.00 97.19 82 VAL A N 1
ATOM 633 C CA . VAL A 1 82 ? 24.409 -3.314 -29.492 1.00 97.19 82 VAL A CA 1
ATOM 634 C C . VAL A 1 82 ? 23.792 -4.370 -30.388 1.00 97.19 82 VAL A C 1
ATOM 636 O O . VAL A 1 82 ? 22.587 -4.604 -30.320 1.00 97.19 82 VAL A O 1
ATOM 639 N N . GLU A 1 83 ? 24.611 -5.061 -31.167 1.00 97.31 83 GLU A N 1
ATOM 640 C CA . GLU A 1 83 ? 24.188 -6.238 -31.921 1.00 97.31 83 GLU A CA 1
ATOM 641 C C . GLU A 1 83 ? 25.052 -7.423 -31.513 1.00 97.31 83 GLU A C 1
ATOM 643 O O . GLU A 1 83 ? 26.267 -7.313 -31.398 1.00 97.31 83 GLU A O 1
ATOM 648 N N . LEU A 1 84 ? 24.419 -8.564 -31.277 1.00 96.19 84 LEU A N 1
ATOM 649 C CA . LEU A 1 84 ? 25.051 -9.823 -30.915 1.00 96.19 84 LEU A CA 1
ATOM 650 C C . LEU A 1 84 ? 24.591 -10.885 -31.905 1.00 96.19 84 LEU A C 1
ATOM 652 O O . LEU A 1 84 ? 23.556 -11.532 -31.730 1.00 96.19 84 LEU A O 1
ATOM 656 N N . GLN A 1 85 ? 25.366 -11.074 -32.960 1.00 95.62 85 GLN A N 1
ATOM 657 C CA . GLN A 1 85 ? 25.102 -12.035 -34.012 1.00 95.62 85 GLN A CA 1
ATOM 658 C C . GLN A 1 85 ? 25.651 -13.413 -33.624 1.00 95.62 85 GLN A C 1
ATOM 660 O O . GLN A 1 85 ? 26.843 -13.601 -33.397 1.00 95.62 85 GLN A O 1
ATOM 665 N N . ASN A 1 86 ? 24.779 -14.417 -33.576 1.00 93.50 86 ASN A N 1
ATOM 666 C CA . ASN A 1 86 ? 25.148 -15.814 -33.348 1.00 93.50 86 ASN A CA 1
ATOM 667 C C . ASN A 1 86 ? 24.135 -16.753 -34.026 1.00 93.50 86 ASN A C 1
ATOM 669 O O . ASN A 1 86 ? 23.109 -16.310 -34.545 1.00 93.50 86 ASN A O 1
ATOM 673 N N . LYS A 1 87 ? 24.419 -18.061 -34.030 1.00 90.12 87 LYS A N 1
ATOM 674 C CA . LYS A 1 87 ? 23.568 -19.070 -34.691 1.00 90.12 87 LYS A CA 1
ATOM 675 C C . LYS A 1 87 ? 22.286 -19.422 -33.924 1.00 90.12 87 LYS A C 1
ATOM 677 O O . LYS A 1 87 ? 21.374 -19.973 -34.531 1.00 90.12 87 LYS A O 1
ATOM 682 N N . LEU A 1 88 ? 22.225 -19.163 -32.617 1.00 89.69 88 LEU A N 1
ATOM 683 C CA . LEU A 1 88 ? 21.116 -19.582 -31.755 1.00 89.69 88 LEU A CA 1
ATOM 684 C C . LEU A 1 88 ? 20.034 -18.502 -31.684 1.00 89.69 88 LEU A C 1
ATOM 686 O O . LEU A 1 88 ? 18.906 -18.709 -32.130 1.00 89.69 88 LEU A O 1
ATOM 690 N N . VAL A 1 89 ? 20.388 -17.344 -31.130 1.00 91.00 89 VAL A N 1
ATOM 691 C CA . VAL A 1 89 ? 19.485 -16.214 -30.906 1.00 91.00 89 VAL A CA 1
ATOM 692 C C . VAL A 1 89 ? 20.258 -14.923 -31.178 1.00 91.00 89 VAL A C 1
ATOM 694 O O . VAL A 1 89 ? 20.887 -14.392 -30.264 1.00 91.00 89 VAL A O 1
ATOM 697 N N . PRO A 1 90 ? 20.281 -14.425 -32.425 1.00 95.12 90 PRO A N 1
ATOM 698 C CA . PRO A 1 90 ? 20.922 -13.157 -32.744 1.00 95.12 90 PRO A CA 1
ATOM 699 C C . PRO A 1 90 ? 20.069 -11.983 -32.231 1.00 95.12 90 PRO A C 1
ATOM 701 O O . PRO A 1 90 ? 18.904 -11.841 -32.617 1.00 95.12 90 PRO A O 1
ATOM 704 N N . VAL A 1 91 ? 20.639 -11.149 -31.357 1.00 96.62 91 VAL A N 1
ATOM 705 C CA . VAL A 1 91 ? 19.923 -10.103 -30.600 1.00 96.62 91 VAL A CA 1
ATOM 706 C C . VAL A 1 91 ? 20.461 -8.719 -30.941 1.00 96.62 91 VAL A C 1
ATOM 708 O O . VAL A 1 91 ? 21.666 -8.506 -30.905 1.00 96.62 91 VAL A O 1
ATOM 711 N N . GLY A 1 92 ? 19.564 -7.783 -31.232 1.00 96.69 92 GLY A N 1
ATOM 712 C CA . GLY A 1 92 ? 19.835 -6.352 -31.281 1.00 96.69 92 GLY A CA 1
ATOM 713 C C . GLY A 1 92 ? 19.213 -5.666 -30.068 1.00 96.69 92 GLY A C 1
ATOM 714 O O . GLY A 1 92 ? 18.127 -6.053 -29.623 1.00 96.69 92 GLY A O 1
ATOM 715 N N . ALA A 1 93 ? 19.909 -4.674 -29.526 1.00 97.25 93 ALA A N 1
ATOM 716 C CA . ALA A 1 93 ? 19.473 -3.880 -28.392 1.00 97.25 93 ALA A CA 1
ATOM 717 C C . ALA A 1 93 ? 19.745 -2.394 -28.648 1.00 97.25 93 ALA A C 1
ATOM 719 O O . ALA A 1 93 ? 20.897 -1.981 -28.774 1.00 97.25 93 ALA A O 1
ATOM 720 N N . ASP A 1 94 ? 18.682 -1.596 -28.672 1.00 97.50 94 ASP A N 1
ATOM 721 C CA . ASP A 1 94 ? 18.752 -0.138 -28.684 1.00 97.50 94 ASP A CA 1
ATOM 722 C C . ASP A 1 94 ? 18.385 0.390 -27.299 1.00 97.50 94 ASP A C 1
ATOM 724 O O . ASP A 1 94 ? 17.281 0.160 -26.807 1.00 97.50 94 ASP A O 1
ATOM 728 N N . TYR A 1 95 ? 19.301 1.110 -26.665 1.00 97.75 95 TYR A N 1
ATOM 729 C CA . TYR A 1 95 ? 19.085 1.776 -25.391 1.00 97.75 95 TYR A CA 1
ATOM 730 C C . TYR A 1 95 ? 19.221 3.283 -25.565 1.00 97.75 95 TYR A C 1
ATOM 732 O O . TYR A 1 95 ? 20.201 3.774 -26.123 1.00 97.75 95 TYR A O 1
ATOM 740 N N . ILE A 1 96 ? 18.238 4.034 -25.084 1.00 97.69 96 ILE A N 1
ATOM 741 C CA . ILE A 1 96 ? 18.265 5.493 -25.089 1.00 97.69 96 ILE A CA 1
ATOM 742 C C . ILE A 1 96 ? 18.020 5.966 -23.665 1.00 97.69 96 ILE A C 1
ATOM 744 O O . ILE A 1 96 ? 16.998 5.640 -23.072 1.00 97.69 96 ILE A O 1
ATOM 748 N N . HIS A 1 97 ? 18.935 6.767 -23.140 1.00 97.00 97 HIS A N 1
ATOM 749 C CA . HIS A 1 97 ? 18.807 7.426 -21.849 1.00 97.00 97 HIS A CA 1
ATOM 750 C C . HIS A 1 97 ? 18.771 8.926 -22.086 1.00 97.00 97 HIS A C 1
ATOM 752 O O . HIS A 1 97 ? 19.653 9.462 -22.748 1.00 97.00 97 HIS A O 1
ATOM 758 N N . THR A 1 98 ? 17.727 9.598 -21.620 1.00 95.06 98 THR A N 1
ATOM 759 C CA . THR A 1 98 ? 17.580 11.051 -21.719 1.00 95.06 98 THR A CA 1
ATOM 760 C C . THR A 1 98 ? 17.344 11.595 -20.324 1.00 95.06 98 THR A C 1
ATOM 762 O O . THR A 1 98 ? 16.342 11.263 -19.702 1.00 95.06 98 THR A O 1
ATOM 765 N N . GLN A 1 99 ? 18.262 12.426 -19.855 1.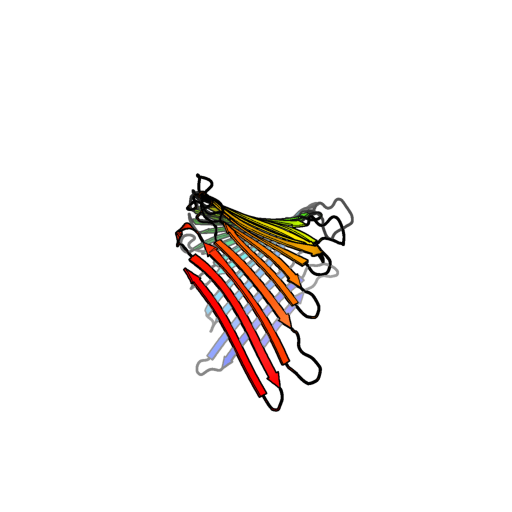00 91.81 99 GLN A N 1
ATOM 766 C CA . GLN A 1 99 ? 18.162 13.124 -18.588 1.00 91.81 99 GLN A CA 1
ATOM 767 C C . GLN A 1 99 ? 17.951 14.609 -18.865 1.00 91.81 99 GLN A C 1
ATOM 769 O O . GLN A 1 99 ? 18.775 15.252 -19.518 1.00 91.81 99 GLN A O 1
ATOM 774 N N . GLU A 1 100 ? 16.855 15.145 -18.353 1.00 89.62 100 GLU A N 1
ATOM 775 C CA . GLU A 1 100 ? 16.518 16.559 -18.410 1.00 89.62 100 GLU A CA 1
ATOM 776 C C . GLU A 1 100 ? 16.597 17.128 -16.995 1.00 89.62 100 GLU A C 1
ATOM 778 O O . GLU A 1 100 ? 16.003 16.602 -16.049 1.00 89.62 100 GLU A O 1
ATOM 783 N N . SER A 1 101 ? 17.368 18.195 -16.839 1.00 79.12 101 SER A N 1
ATOM 784 C CA . SER A 1 101 ? 17.564 18.881 -15.566 1.00 79.12 101 SER A CA 1
ATOM 785 C C . SER A 1 101 ? 17.359 20.371 -15.768 1.00 79.12 101 SER A C 1
ATOM 787 O O . SER A 1 101 ? 17.965 20.951 -16.674 1.00 79.12 101 SER A O 1
ATOM 789 N N . ASP A 1 102 ? 16.568 20.998 -14.903 1.00 67.31 102 ASP A N 1
ATOM 790 C CA . ASP A 1 102 ? 16.416 22.449 -14.888 1.00 67.31 102 ASP A CA 1
ATOM 791 C C . ASP A 1 102 ? 17.701 23.078 -14.320 1.00 67.31 102 ASP A C 1
ATOM 793 O O . ASP A 1 102 ? 17.887 23.237 -13.117 1.00 67.31 102 ASP A O 1
ATOM 797 N N . SER A 1 103 ? 18.671 23.342 -15.198 1.00 54.12 103 SER A N 1
ATOM 798 C CA . SER A 1 103 ? 20.044 23.726 -14.846 1.00 54.12 103 SER A CA 1
ATOM 799 C C . SER A 1 103 ? 20.192 25.192 -14.412 1.00 54.12 103 SER A C 1
ATOM 801 O O . SER A 1 103 ? 21.267 25.770 -14.563 1.00 54.12 103 SER A O 1
ATOM 803 N N . SER A 1 104 ? 19.117 25.829 -13.946 1.00 54.66 104 SER A N 1
ATOM 804 C CA . SER A 1 104 ? 19.048 27.278 -13.729 1.00 54.66 104 SER A CA 1
ATOM 805 C C . SER A 1 104 ? 19.381 27.743 -12.302 1.00 54.66 104 SER A C 1
ATOM 807 O O . SER A 1 104 ? 19.475 28.952 -12.088 1.00 54.66 104 SER A O 1
ATOM 809 N N . LYS A 1 105 ? 19.589 26.847 -11.320 1.00 52.00 105 LYS A N 1
ATOM 810 C CA . LYS A 1 105 ? 19.872 27.217 -9.915 1.00 52.00 105 LYS A CA 1
ATOM 811 C C . LYS A 1 105 ? 20.861 26.248 -9.234 1.00 52.00 105 LYS A C 1
ATOM 813 O O . LYS A 1 105 ? 20.949 25.082 -9.600 1.00 52.00 105 LYS A O 1
ATOM 818 N N . GLU A 1 106 ? 21.634 26.745 -8.265 1.00 50.06 106 GLU A N 1
ATOM 819 C CA . GLU A 1 106 ? 22.867 26.115 -7.743 1.00 50.06 106 GLU A CA 1
ATOM 820 C C . GLU A 1 106 ? 22.680 24.941 -6.750 1.00 50.06 106 GLU A C 1
ATOM 822 O O . GLU A 1 106 ? 23.650 24.229 -6.484 1.00 50.06 106 GLU A O 1
ATOM 827 N N . ASP A 1 107 ? 21.465 24.651 -6.270 1.00 48.31 107 ASP A N 1
ATOM 828 C CA . ASP A 1 107 ? 21.219 23.588 -5.276 1.00 48.31 107 ASP A CA 1
ATOM 829 C C . ASP A 1 107 ? 20.776 22.253 -5.903 1.00 48.31 107 ASP A C 1
ATOM 831 O O . ASP A 1 107 ? 19.626 22.041 -6.279 1.00 48.31 107 ASP A O 1
ATOM 835 N N . LYS A 1 108 ? 21.719 21.312 -6.004 1.00 53.16 108 LYS A N 1
ATOM 836 C CA . LYS A 1 108 ? 21.630 20.123 -6.874 1.00 53.16 108 LYS A CA 1
ATOM 837 C C . LYS A 1 108 ? 20.869 18.909 -6.322 1.00 53.16 108 LYS A C 1
ATOM 839 O O . LYS A 1 108 ? 20.720 17.936 -7.055 1.00 53.16 108 LYS A O 1
ATOM 844 N N . ALA A 1 109 ? 20.427 18.903 -5.064 1.00 53.34 109 ALA A N 1
ATOM 845 C CA . ALA A 1 109 ? 19.963 17.660 -4.432 1.00 53.34 109 ALA A CA 1
ATOM 846 C C . ALA A 1 109 ? 18.484 17.314 -4.698 1.00 53.34 109 ALA A C 1
ATOM 848 O O . ALA A 1 109 ? 18.173 16.135 -4.815 1.00 53.34 109 ALA A O 1
ATOM 849 N N . ASN A 1 110 ? 17.597 18.308 -4.852 1.00 54.53 110 ASN A N 1
ATOM 850 C CA . ASN A 1 110 ? 16.136 18.095 -4.885 1.00 54.53 110 ASN A CA 1
ATOM 851 C C . ASN A 1 110 ? 15.418 18.813 -6.047 1.00 54.53 110 ASN A C 1
ATOM 853 O O . ASN A 1 110 ? 14.222 19.086 -5.966 1.00 54.53 110 ASN A O 1
ATOM 857 N N . MET A 1 111 ? 16.129 19.171 -7.120 1.00 68.75 111 MET A N 1
ATOM 858 C CA . MET A 1 111 ? 15.497 19.869 -8.242 1.00 68.75 111 MET A CA 1
ATOM 859 C C . MET A 1 111 ? 14.627 18.942 -9.090 1.00 68.75 111 MET A C 1
ATOM 861 O O . MET A 1 111 ? 15.030 17.802 -9.350 1.00 68.75 111 MET A O 1
ATOM 865 N N . PRO A 1 112 ? 13.485 19.447 -9.597 1.00 78.62 112 PRO A N 1
ATOM 866 C CA . PRO A 1 112 ? 12.685 18.728 -10.562 1.00 78.62 112 PRO A CA 1
ATOM 867 C C . PRO A 1 112 ? 13.535 18.300 -11.753 1.00 78.62 112 PRO A C 1
ATOM 869 O O . PRO A 1 112 ? 14.212 19.111 -12.388 1.00 78.62 112 PRO A O 1
ATOM 872 N N . ASN A 1 113 ? 13.510 17.007 -12.034 1.00 88.62 113 ASN A N 1
ATOM 873 C CA . ASN A 1 113 ? 14.244 16.413 -13.135 1.00 88.62 113 ASN A CA 1
ATOM 874 C C . ASN A 1 113 ? 13.390 15.337 -13.796 1.00 88.62 113 ASN A C 1
ATOM 876 O O . ASN A 1 113 ? 12.443 14.813 -13.201 1.00 88.62 113 ASN A O 1
ATOM 880 N N . VAL A 1 114 ? 13.724 15.044 -15.046 1.00 92.69 114 VAL A N 1
ATOM 881 C CA . VAL A 1 114 ? 13.100 13.970 -15.811 1.00 92.69 114 VAL A CA 1
ATOM 882 C C . VAL A 1 114 ? 14.199 13.026 -16.276 1.00 92.69 114 VAL A C 1
ATOM 884 O O . VAL A 1 114 ? 15.162 13.449 -16.910 1.00 92.69 114 VAL A O 1
ATOM 887 N N . ASP A 1 115 ? 14.066 11.747 -15.951 1.00 94.38 115 ASP A N 1
ATOM 888 C CA . ASP A 1 115 ? 14.942 10.668 -16.408 1.00 94.38 115 ASP A CA 1
ATOM 889 C C . ASP A 1 115 ? 14.105 9.677 -17.220 1.00 94.38 115 ASP A C 1
ATOM 891 O O . ASP A 1 115 ? 13.189 9.031 -16.711 1.00 94.38 115 ASP A O 1
ATOM 895 N N . ASN A 1 116 ? 14.424 9.580 -18.507 1.00 96.62 116 ASN A N 1
ATOM 896 C CA . ASN A 1 116 ? 13.758 8.718 -19.466 1.00 96.62 116 ASN A CA 1
ATOM 897 C C . ASN A 1 116 ? 14.721 7.646 -19.955 1.00 96.62 116 ASN A C 1
ATOM 899 O O . ASN A 1 116 ? 15.747 7.948 -20.567 1.00 96.62 116 ASN A O 1
ATOM 903 N N . LYS A 1 117 ? 14.345 6.383 -19.777 1.00 97.62 117 LYS A N 1
ATOM 904 C CA . LYS A 1 117 ? 15.076 5.225 -20.289 1.00 97.62 117 LYS A CA 1
ATOM 905 C C . LYS A 1 117 ? 14.186 4.456 -21.244 1.00 97.62 117 LYS A C 1
ATOM 907 O O . LYS A 1 117 ? 13.056 4.105 -20.928 1.00 97.62 117 LYS A O 1
ATOM 912 N N . TYR A 1 118 ? 14.713 4.180 -22.419 1.00 98.12 118 TYR A N 1
ATOM 913 C CA . TYR A 1 118 ? 14.069 3.395 -23.454 1.00 98.12 118 TYR A CA 1
ATOM 914 C C . TYR A 1 118 ? 14.988 2.231 -23.790 1.00 98.12 118 TYR A C 1
ATOM 916 O O . TYR A 1 118 ? 16.185 2.422 -23.985 1.00 98.12 118 TYR A O 1
ATOM 924 N N . LEU A 1 119 ? 14.429 1.033 -23.862 1.00 97.81 119 LEU A N 1
ATOM 925 C CA . LEU A 1 119 ? 15.118 -0.180 -24.259 1.00 97.81 119 LEU A CA 1
ATOM 926 C C . LEU A 1 119 ? 14.288 -0.875 -25.329 1.00 97.81 119 LEU A C 1
ATOM 928 O O . LEU A 1 119 ? 13.105 -1.134 -25.137 1.00 97.81 119 LEU A O 1
ATOM 932 N N . HIS A 1 120 ? 14.906 -1.236 -26.439 1.00 97.31 120 HIS A N 1
ATOM 933 C CA . HIS A 1 120 ? 14.269 -1.996 -27.501 1.00 97.31 120 HIS A CA 1
ATOM 934 C C . HIS A 1 120 ? 15.125 -3.203 -27.843 1.00 97.31 120 HIS A C 1
ATOM 936 O O . HIS A 1 120 ? 16.241 -3.068 -28.328 1.00 97.31 120 HIS A O 1
ATOM 942 N N . LEU A 1 121 ? 14.595 -4.386 -27.548 1.00 96.25 121 LEU A N 1
ATOM 943 C CA . LEU A 1 121 ? 15.233 -5.673 -27.785 1.00 96.25 121 LEU A CA 1
ATOM 944 C C . LEU A 1 121 ? 14.523 -6.379 -28.933 1.00 96.25 121 LEU A C 1
ATOM 946 O O . LEU A 1 121 ? 13.309 -6.589 -28.887 1.00 96.25 121 LEU A O 1
ATOM 950 N N . TYR A 1 122 ? 15.269 -6.798 -29.946 1.00 95.88 122 TYR A N 1
ATOM 951 C CA . TYR A 1 122 ? 14.704 -7.472 -31.111 1.00 95.88 122 TYR A CA 1
ATOM 952 C C . TYR A 1 122 ? 15.637 -8.538 -31.665 1.00 95.88 122 TYR A C 1
ATOM 954 O O . TYR A 1 122 ? 16.854 -8.503 -31.495 1.00 95.88 122 TYR A O 1
ATOM 962 N N . HIS A 1 123 ? 15.058 -9.506 -32.365 1.00 95.44 123 HIS A N 1
ATOM 963 C CA . HIS A 1 123 ? 15.838 -10.496 -33.094 1.00 95.44 123 HIS A CA 1
ATOM 964 C C . HIS A 1 123 ? 16.395 -9.869 -34.381 1.00 95.44 123 HIS A C 1
ATOM 966 O O . HIS A 1 123 ? 15.614 -9.416 -35.223 1.00 95.44 123 HIS A O 1
ATOM 972 N N . LEU A 1 124 ? 17.718 -9.901 -34.582 1.00 93.69 124 LEU A N 1
ATOM 973 C CA . LEU A 1 124 ? 18.388 -9.197 -35.696 1.00 93.69 124 LEU A CA 1
ATOM 974 C C . LEU A 1 124 ? 17.853 -9.622 -37.071 1.00 93.69 124 LEU A C 1
ATOM 976 O O . LEU A 1 124 ? 17.583 -8.793 -37.931 1.00 93.69 124 LEU A O 1
ATOM 980 N N . GLN A 1 125 ? 17.645 -10.927 -37.262 1.00 91.94 125 GLN A N 1
ATOM 981 C CA . GLN A 1 125 ? 17.252 -11.492 -38.562 1.00 91.94 125 GLN A CA 1
ATOM 982 C C . GLN A 1 125 ? 15.734 -11.657 -38.754 1.00 91.94 125 GLN A C 1
ATOM 984 O O . GLN A 1 125 ? 15.272 -11.836 -39.875 1.00 91.94 125 GLN A O 1
ATOM 989 N N . ASN A 1 126 ? 14.945 -11.675 -37.673 1.00 88.19 126 ASN A N 1
ATOM 990 C CA . ASN A 1 126 ? 13.518 -11.999 -37.736 1.00 88.19 126 ASN A CA 1
ATOM 991 C C . ASN A 1 126 ? 12.747 -11.369 -36.570 1.00 88.19 126 ASN A C 1
ATOM 993 O O . ASN A 1 126 ? 12.523 -12.004 -35.537 1.00 88.19 126 ASN A O 1
ATOM 997 N N . ARG A 1 127 ? 12.265 -10.143 -36.782 1.00 82.50 127 ARG A N 1
ATOM 998 C CA . ARG A 1 127 ? 11.534 -9.356 -35.779 1.00 82.50 127 ARG A CA 1
ATOM 999 C C . ARG A 1 127 ? 10.244 -10.008 -35.265 1.00 82.50 127 ARG A C 1
ATOM 1001 O O . ARG A 1 127 ? 9.739 -9.572 -34.238 1.00 82.50 127 ARG A O 1
ATOM 1008 N N . SER A 1 128 ? 9.708 -11.038 -35.928 1.00 84.25 128 SER A N 1
ATOM 1009 C CA . SER A 1 128 ? 8.518 -11.742 -35.438 1.00 84.25 128 SER A CA 1
ATOM 1010 C C . SER A 1 128 ? 8.822 -12.747 -34.321 1.00 84.25 128 SER A C 1
ATOM 1012 O O . SER A 1 128 ? 7.898 -13.148 -33.621 1.00 84.25 128 SER A O 1
ATOM 1014 N N . LYS A 1 129 ? 10.085 -13.173 -34.145 1.00 87.06 129 LYS A N 1
ATOM 1015 C CA . LYS A 1 129 ? 10.473 -14.119 -33.081 1.00 87.06 129 LYS A CA 1
ATOM 1016 C C . LYS A 1 129 ? 10.418 -13.482 -31.695 1.00 87.06 129 LYS A C 1
ATOM 1018 O O . LYS A 1 129 ? 9.891 -14.089 -30.771 1.00 87.06 129 LYS A O 1
ATOM 1023 N N . PHE A 1 130 ? 10.973 -12.280 -31.562 1.00 89.12 130 PHE A N 1
ATOM 1024 C CA . PHE A 1 130 ? 10.785 -11.425 -30.396 1.00 89.12 130 PHE A CA 1
ATOM 1025 C C . PHE A 1 130 ? 11.063 -9.967 -30.771 1.00 89.12 130 PHE A C 1
ATOM 1027 O O . PHE A 1 130 ? 11.960 -9.670 -31.569 1.00 89.12 130 PHE A O 1
ATOM 1034 N N . ASN A 1 131 ? 10.270 -9.072 -30.188 1.00 93.88 131 ASN A N 1
ATOM 1035 C CA . ASN A 1 131 ? 10.385 -7.628 -30.349 1.00 93.88 131 ASN A CA 1
ATOM 1036 C C . ASN A 1 131 ? 9.744 -6.945 -29.134 1.00 93.88 131 ASN A C 1
ATOM 1038 O O . ASN A 1 131 ? 8.517 -6.838 -29.054 1.00 93.88 131 ASN A O 1
ATOM 1042 N N . VAL A 1 132 ? 10.575 -6.570 -28.167 1.00 95.75 132 VAL A N 1
ATOM 1043 C CA . VAL A 1 132 ? 10.162 -6.043 -26.866 1.00 95.75 132 VAL A CA 1
ATOM 1044 C C . VAL A 1 132 ? 10.661 -4.615 -26.725 1.00 95.75 132 VAL A C 1
ATOM 1046 O O . VAL A 1 132 ? 11.853 -4.356 -26.864 1.00 95.75 132 VAL A O 1
ATOM 1049 N N . THR A 1 133 ? 9.760 -3.707 -26.378 1.00 97.31 133 THR A N 1
ATOM 1050 C CA . THR A 1 133 ? 10.087 -2.325 -26.029 1.00 97.31 133 THR A CA 1
ATOM 1051 C C . THR A 1 133 ? 9.771 -2.090 -24.559 1.00 97.31 133 THR A C 1
ATOM 1053 O O . THR A 1 133 ? 8.656 -2.357 -24.118 1.00 97.31 133 THR A O 1
ATOM 1056 N N . GLY A 1 134 ? 10.743 -1.596 -23.803 1.00 97.81 134 GLY A N 1
ATOM 1057 C CA . GLY A 1 134 ? 10.601 -1.112 -22.438 1.00 97.81 134 GLY A CA 1
ATOM 1058 C C . GLY A 1 134 ? 10.835 0.394 -22.389 1.00 97.81 134 GLY A C 1
ATOM 1059 O O . GLY A 1 134 ? 11.783 0.900 -22.979 1.00 97.81 134 GLY A O 1
ATOM 1060 N N . GLU A 1 135 ? 9.980 1.107 -21.680 1.00 98.00 135 GLU A N 1
ATOM 1061 C CA . GLU A 1 135 ? 10.059 2.542 -21.433 1.00 98.00 135 GLU A CA 1
ATOM 1062 C C . GLU A 1 135 ? 9.940 2.758 -19.925 1.00 98.00 135 GLU A C 1
ATOM 1064 O O . GLU A 1 135 ? 9.032 2.223 -19.292 1.00 98.00 135 GLU A O 1
ATOM 1069 N N . LEU A 1 136 ? 10.849 3.531 -19.349 1.00 97.88 136 LEU A N 1
ATOM 1070 C CA . LEU A 1 136 ? 10.813 3.979 -17.967 1.00 97.88 136 LEU A CA 1
ATOM 1071 C C . LEU A 1 136 ? 10.911 5.499 -17.982 1.00 97.88 136 LEU A C 1
ATOM 1073 O O . LEU A 1 136 ? 11.918 6.054 -18.412 1.00 97.88 136 LEU A O 1
ATOM 1077 N N . TYR A 1 137 ? 9.851 6.148 -17.534 1.00 97.50 137 TYR A N 1
ATOM 1078 C CA . TYR A 1 137 ? 9.777 7.586 -17.337 1.00 97.50 137 TYR A CA 1
ATOM 1079 C C . TYR A 1 137 ? 9.823 7.845 -15.839 1.00 97.50 137 TYR A C 1
ATOM 1081 O O . TYR A 1 137 ? 9.019 7.278 -15.104 1.00 97.50 137 TYR A O 1
ATOM 1089 N N . ILE A 1 138 ? 10.755 8.669 -15.385 1.00 96.19 138 ILE A N 1
ATOM 1090 C CA . ILE A 1 138 ? 10.886 9.080 -13.993 1.00 96.19 138 ILE A CA 1
ATOM 1091 C C . ILE A 1 138 ? 10.822 10.596 -13.962 1.00 96.19 138 ILE A C 1
ATOM 1093 O O . ILE A 1 138 ? 11.584 11.268 -14.654 1.00 96.19 138 ILE A O 1
ATOM 1097 N N . ARG A 1 139 ? 9.950 11.138 -13.122 1.00 94.62 139 ARG A N 1
ATOM 1098 C CA . ARG A 1 139 ? 9.849 12.567 -12.864 1.00 94.62 139 ARG A CA 1
ATOM 1099 C C . ARG A 1 139 ? 9.989 12.811 -11.375 1.00 94.62 139 ARG A C 1
ATOM 1101 O O . ARG A 1 139 ? 9.144 12.386 -10.596 1.00 94.62 139 ARG A O 1
ATOM 1108 N N . SER A 1 140 ? 11.035 13.525 -10.992 1.00 92.50 140 SER A N 1
ATOM 1109 C CA . SER A 1 140 ? 11.204 13.991 -9.617 1.00 92.50 140 SER A CA 1
ATOM 1110 C C . SER A 1 140 ? 10.568 15.371 -9.481 1.00 92.50 140 SER A C 1
ATOM 1112 O O . SER A 1 140 ? 10.703 16.215 -10.371 1.00 92.50 140 SER A O 1
ATOM 1114 N N . THR A 1 141 ? 9.858 15.607 -8.387 1.00 90.44 141 THR A N 1
ATOM 1115 C CA . THR A 1 141 ? 9.316 16.914 -7.999 1.00 90.44 141 THR A CA 1
ATOM 1116 C C . THR A 1 141 ? 9.973 17.351 -6.687 1.00 90.44 141 THR A C 1
ATOM 1118 O O . THR A 1 141 ? 10.809 16.645 -6.131 1.00 90.44 141 THR A O 1
ATOM 1121 N N . TRP A 1 142 ? 9.610 18.525 -6.174 1.00 88.25 142 TRP A N 1
ATOM 1122 C CA . TRP A 1 142 ? 10.110 18.992 -4.875 1.00 88.25 142 TRP A CA 1
ATOM 1123 C C . TRP A 1 142 ? 9.589 18.170 -3.690 1.00 88.25 142 TRP A C 1
ATOM 1125 O O . TRP A 1 142 ? 10.242 18.112 -2.653 1.00 88.25 142 TRP A O 1
ATOM 1135 N N . SER A 1 143 ? 8.406 17.575 -3.834 1.00 90.81 143 SER A N 1
ATOM 1136 C CA . SER A 1 143 ? 7.706 16.826 -2.787 1.00 90.81 143 SER A CA 1
ATOM 1137 C C . SER A 1 143 ? 7.835 15.319 -2.948 1.00 90.81 143 SER A C 1
ATOM 1139 O O . SER A 1 143 ? 7.504 14.581 -2.025 1.00 90.81 143 SER A O 1
ATOM 1141 N N . GLY A 1 144 ? 8.276 14.827 -4.102 1.00 92.88 144 GLY A N 1
ATOM 1142 C CA . GLY A 1 144 ? 8.054 13.431 -4.422 1.00 92.88 144 GLY A CA 1
ATOM 1143 C C . GLY A 1 144 ? 8.623 12.983 -5.753 1.00 92.88 144 GLY A C 1
ATOM 1144 O O . GLY A 1 144 ? 9.509 13.612 -6.338 1.00 92.88 144 GLY A O 1
ATOM 1145 N N . GLN A 1 145 ? 8.117 11.848 -6.219 1.00 94.62 145 GLN A N 1
ATOM 1146 C CA . GLN A 1 145 ? 8.582 11.218 -7.442 1.00 94.62 145 GLN A CA 1
ATOM 1147 C C . GLN A 1 145 ? 7.458 10.421 -8.093 1.00 94.62 145 GLN A C 1
ATOM 1149 O O . GLN A 1 145 ? 6.718 9.706 -7.422 1.00 94.62 145 GLN A O 1
ATOM 1154 N N . GLU A 1 146 ? 7.369 10.519 -9.413 1.00 96.31 146 GLU A N 1
ATOM 1155 C CA . GLU A 1 146 ? 6.492 9.726 -10.265 1.00 96.31 146 GLU A CA 1
ATOM 1156 C C . GLU A 1 146 ? 7.348 8.842 -11.173 1.00 96.31 146 GLU A C 1
ATOM 1158 O O . GLU A 1 146 ? 8.348 9.290 -11.737 1.00 96.31 146 GLU A O 1
ATOM 1163 N N . TYR A 1 147 ? 6.954 7.584 -11.334 1.00 95.75 147 TYR A N 1
ATOM 1164 C CA . TYR A 1 147 ? 7.554 6.668 -12.283 1.00 95.75 147 TYR A CA 1
ATOM 1165 C C . TYR A 1 147 ? 6.497 5.907 -13.078 1.00 95.75 147 TYR A C 1
ATOM 1167 O O . TYR A 1 147 ? 5.521 5.376 -12.545 1.00 95.75 147 TYR A O 1
ATOM 1175 N N . ILE A 1 148 ? 6.719 5.846 -14.388 1.00 97.75 148 ILE A N 1
ATOM 1176 C CA . ILE A 1 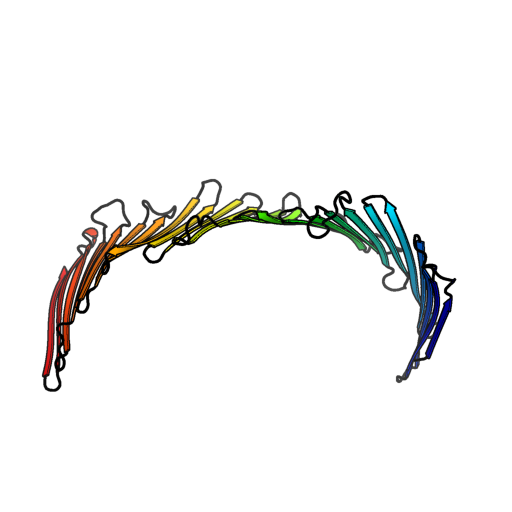148 ? 5.871 5.153 -15.349 1.00 97.75 148 ILE A CA 1
ATOM 1177 C C . ILE A 1 148 ? 6.736 4.128 -16.066 1.00 97.75 148 ILE A C 1
ATOM 1179 O O . ILE A 1 148 ? 7.638 4.478 -16.826 1.00 97.75 148 ILE A O 1
ATOM 1183 N N . LEU A 1 149 ? 6.450 2.854 -15.834 1.00 97.81 149 LEU A N 1
ATOM 1184 C CA . LEU A 1 149 ? 7.070 1.738 -16.530 1.00 97.81 149 LEU A CA 1
ATOM 1185 C C . LEU A 1 149 ? 6.090 1.198 -17.567 1.00 97.81 149 LEU A C 1
ATOM 1187 O O . LEU A 1 149 ? 4.975 0.802 -17.237 1.00 97.81 149 LEU A O 1
ATOM 1191 N N . LYS A 1 150 ? 6.510 1.134 -18.825 1.00 97.81 150 LYS A N 1
ATOM 1192 C CA . LYS A 1 150 ? 5.723 0.592 -19.929 1.00 97.81 150 LYS A CA 1
ATOM 1193 C C . LYS A 1 150 ? 6.523 -0.483 -20.648 1.00 97.81 150 LYS A C 1
ATOM 1195 O O . LYS A 1 150 ? 7.641 -0.249 -21.084 1.00 97.81 150 LYS A O 1
ATOM 1200 N N . ALA A 1 151 ? 5.929 -1.656 -20.814 1.00 97.06 151 ALA A N 1
ATOM 1201 C CA . ALA A 1 151 ? 6.504 -2.761 -21.570 1.00 97.06 151 ALA A CA 1
ATOM 1202 C C . ALA A 1 151 ? 5.548 -3.158 -22.695 1.00 97.06 151 ALA A C 1
ATOM 1204 O O . ALA A 1 151 ? 4.361 -3.363 -22.457 1.00 97.06 151 ALA A O 1
ATOM 1205 N N . THR A 1 152 ? 6.050 -3.263 -23.923 1.00 95.94 152 THR A N 1
ATOM 1206 C CA . THR A 1 152 ? 5.272 -3.621 -25.114 1.00 95.94 152 THR A CA 1
ATOM 1207 C C . THR A 1 152 ? 5.922 -4.794 -25.832 1.00 95.94 152 THR A C 1
ATOM 1209 O O . THR A 1 152 ? 7.113 -4.760 -26.125 1.00 95.94 152 THR A O 1
ATOM 1212 N N . HIS A 1 153 ? 5.139 -5.827 -26.133 1.00 92.12 153 HIS A N 1
ATOM 1213 C CA . HIS A 1 153 ? 5.559 -6.967 -26.945 1.00 92.12 153 HIS A CA 1
ATOM 1214 C C . HIS A 1 153 ? 4.423 -7.359 -27.897 1.00 92.12 153 HIS A C 1
ATOM 1216 O O . HIS A 1 153 ? 3.355 -7.807 -27.465 1.00 92.12 153 HIS A O 1
ATOM 1222 N N . GLY A 1 154 ? 4.637 -7.167 -29.201 1.00 86.75 154 GLY A N 1
ATOM 1223 C CA . GLY A 1 154 ? 3.571 -7.289 -30.200 1.00 86.75 154 GLY A CA 1
ATOM 1224 C C . GLY A 1 154 ? 2.413 -6.327 -29.902 1.00 86.75 154 GLY A C 1
ATOM 1225 O O . GLY A 1 154 ? 2.636 -5.139 -29.695 1.00 86.75 154 GLY A O 1
ATOM 1226 N N . ASN A 1 155 ? 1.184 -6.849 -29.823 1.00 86.81 155 ASN A N 1
ATOM 1227 C CA . ASN A 1 155 ? -0.026 -6.060 -29.533 1.00 86.81 155 ASN A CA 1
ATOM 1228 C C . ASN A 1 155 ? -0.363 -5.970 -28.032 1.00 86.81 155 ASN A C 1
ATOM 1230 O O . ASN A 1 155 ? -1.473 -5.579 -27.673 1.00 86.81 155 ASN A O 1
ATOM 1234 N N . ARG A 1 156 ? 0.543 -6.398 -27.145 1.00 91.56 156 ARG A N 1
ATOM 1235 C CA . ARG A 1 156 ? 0.329 -6.380 -25.692 1.00 91.56 156 ARG A CA 1
ATOM 1236 C C . ARG A 1 156 ? 1.188 -5.293 -25.067 1.00 91.56 156 ARG A C 1
ATOM 1238 O O . ARG A 1 156 ? 2.400 -5.291 -25.270 1.00 91.56 156 ARG A O 1
ATOM 1245 N N . THR A 1 157 ? 0.567 -4.430 -24.272 1.00 95.31 157 THR A N 1
ATOM 1246 C CA . THR A 1 157 ? 1.251 -3.383 -23.513 1.00 95.31 157 THR A CA 1
ATOM 1247 C C . THR A 1 157 ? 0.846 -3.477 -22.051 1.00 95.31 157 THR A C 1
ATOM 1249 O O . THR A 1 157 ? -0.339 -3.487 -21.739 1.00 95.31 157 THR A O 1
ATOM 1252 N N . VAL A 1 158 ? 1.834 -3.525 -21.165 1.00 97.00 158 VAL A N 1
ATOM 1253 C CA . VAL A 1 158 ? 1.653 -3.401 -19.718 1.00 97.00 158 VAL A CA 1
ATOM 1254 C C . VAL A 1 158 ? 2.184 -2.041 -19.304 1.00 97.00 158 VAL A C 1
ATOM 1256 O O . VAL A 1 158 ? 3.285 -1.668 -19.710 1.00 97.00 158 VAL A O 1
ATOM 1259 N N . LYS A 1 159 ? 1.408 -1.302 -18.515 1.00 97.88 159 LYS A N 1
ATOM 1260 C CA . LYS A 1 159 ? 1.812 -0.018 -17.941 1.00 97.88 159 LYS A CA 1
ATOM 1261 C C . LYS A 1 159 ? 1.654 -0.063 -16.429 1.00 97.88 159 LYS A C 1
ATOM 1263 O O . LYS A 1 159 ? 0.625 -0.508 -15.929 1.00 97.88 159 LYS A O 1
ATOM 1268 N N . LEU A 1 160 ? 2.669 0.399 -15.722 1.00 98.12 160 LEU A N 1
ATOM 1269 C CA . LEU A 1 160 ? 2.677 0.587 -14.283 1.00 98.12 160 LEU A CA 1
ATOM 1270 C C . LEU A 1 160 ? 2.968 2.061 -14.026 1.00 98.12 160 LEU A C 1
ATOM 1272 O O . LEU A 1 160 ? 4.025 2.547 -14.414 1.00 98.12 160 LEU A O 1
ATOM 1276 N N . TRP A 1 161 ? 2.042 2.743 -13.370 1.00 98.00 161 TRP A N 1
ATOM 1277 C CA . TRP A 1 161 ? 2.256 4.065 -12.803 1.00 98.00 161 TRP A CA 1
ATOM 1278 C C . TRP A 1 161 ? 2.415 3.907 -11.307 1.00 98.00 161 TRP A C 1
ATOM 1280 O O . TRP A 1 161 ? 1.704 3.130 -10.658 1.00 98.00 161 TRP A O 1
ATOM 1290 N N . ASN A 1 162 ? 3.331 4.664 -10.748 1.00 97.38 162 ASN A N 1
ATOM 1291 C CA . ASN A 1 162 ? 3.435 4.816 -9.320 1.00 97.38 162 ASN A CA 1
ATOM 1292 C C . ASN A 1 162 ? 3.992 6.198 -9.034 1.00 97.38 162 ASN A C 1
ATOM 1294 O O . ASN A 1 162 ? 4.835 6.706 -9.768 1.00 97.38 162 ASN A O 1
ATOM 1298 N N . GLY A 1 163 ? 3.515 6.802 -7.967 1.00 97.38 163 GLY A N 1
ATOM 1299 C CA . GLY A 1 163 ? 4.064 8.047 -7.498 1.00 97.38 163 GLY A CA 1
ATOM 1300 C C . GLY A 1 163 ? 3.786 8.227 -6.029 1.00 97.38 163 GLY A C 1
ATOM 1301 O O . GLY A 1 163 ? 2.868 7.622 -5.471 1.00 97.38 163 GLY A O 1
ATOM 1302 N N . TYR A 1 164 ? 4.596 9.063 -5.406 1.00 97.31 164 TYR A N 1
ATOM 1303 C CA . TYR A 1 164 ? 4.362 9.509 -4.049 1.00 97.31 164 TYR A CA 1
ATOM 1304 C C . TYR A 1 164 ? 4.680 10.990 -3.924 1.00 97.31 164 TYR A C 1
ATOM 1306 O O . TYR A 1 164 ? 5.527 11.506 -4.650 1.00 97.31 164 TYR A O 1
ATOM 1314 N N . ASP A 1 165 ? 4.033 11.628 -2.958 1.00 96.38 165 ASP A N 1
ATOM 1315 C CA . ASP A 1 165 ? 4.292 12.994 -2.529 1.00 96.38 165 ASP A CA 1
ATOM 1316 C C . ASP A 1 165 ? 4.362 13.039 -1.002 1.00 96.38 165 ASP A C 1
ATOM 1318 O O . ASP A 1 165 ? 3.513 12.488 -0.299 1.00 96.38 165 ASP A O 1
ATOM 1322 N N . VAL A 1 166 ? 5.383 13.722 -0.497 1.00 94.50 166 VAL A N 1
ATOM 1323 C CA . VAL A 1 166 ? 5.587 14.057 0.908 1.00 94.50 166 VAL A CA 1
ATOM 1324 C C . VAL A 1 166 ? 5.370 15.561 1.042 1.00 94.50 166 VAL A C 1
ATOM 1326 O O . VAL A 1 166 ? 6.210 16.371 0.650 1.00 94.50 166 VAL A O 1
ATOM 1329 N N . LEU A 1 167 ? 4.204 15.934 1.550 1.00 92.06 167 LEU A N 1
ATOM 1330 C CA . LEU A 1 167 ? 3.827 17.307 1.861 1.00 92.06 167 LEU A CA 1
ATOM 1331 C C . LEU A 1 167 ? 3.964 17.546 3.367 1.00 92.06 167 LEU A C 1
ATOM 1333 O O . LEU A 1 167 ? 4.159 16.611 4.149 1.00 92.06 167 LEU A O 1
ATOM 1337 N N . ASP A 1 168 ? 3.835 18.803 3.792 1.00 91.50 168 ASP A N 1
ATOM 1338 C CA . ASP A 1 168 ? 3.771 19.102 5.221 1.00 91.50 168 ASP A CA 1
ATOM 1339 C C . ASP A 1 168 ? 2.577 18.367 5.843 1.00 91.50 168 ASP A C 1
ATOM 1341 O O . ASP A 1 168 ? 1.428 18.578 5.454 1.00 91.50 168 ASP A O 1
ATOM 1345 N N . ARG A 1 169 ? 2.875 17.467 6.788 1.00 92.50 169 ARG A N 1
ATOM 1346 C CA . ARG A 1 169 ? 1.908 16.623 7.508 1.00 92.50 169 ARG A CA 1
ATOM 1347 C C . ARG A 1 169 ? 1.074 15.666 6.651 1.00 92.50 169 ARG A C 1
ATOM 1349 O O . ARG A 1 169 ? 0.137 15.067 7.173 1.00 92.50 169 ARG A O 1
ATOM 1356 N N . GLU A 1 170 ? 1.389 15.472 5.378 1.00 95.81 170 GLU A N 1
ATOM 1357 C CA . GLU A 1 170 ? 0.618 14.585 4.509 1.00 95.81 170 GLU A CA 1
ATOM 1358 C C . GLU A 1 170 ? 1.533 13.752 3.611 1.00 95.81 170 GLU A C 1
ATOM 1360 O O . GLU A 1 170 ? 2.395 14.275 2.913 1.00 95.81 170 GLU A O 1
ATOM 1365 N N . TYR A 1 171 ? 1.316 12.441 3.602 1.00 97.06 171 TYR A N 1
ATOM 1366 C CA . TYR A 1 171 ? 1.933 11.516 2.661 1.00 97.06 171 TYR A CA 1
ATOM 1367 C C . TYR A 1 171 ? 0.870 10.980 1.714 1.00 97.06 171 TYR A C 1
ATOM 1369 O O . TYR A 1 171 ? -0.137 10.430 2.163 1.00 97.06 171 TYR A O 1
ATOM 1377 N N . ARG A 1 172 ? 1.100 11.106 0.408 1.00 97.38 172 ARG A N 1
ATOM 1378 C CA . ARG A 1 172 ? 0.248 10.521 -0.628 1.00 97.38 172 ARG A CA 1
ATOM 1379 C C . ARG A 1 172 ? 1.034 9.526 -1.452 1.00 97.38 172 ARG A C 1
ATOM 1381 O O . ARG A 1 172 ? 2.179 9.779 -1.804 1.00 97.38 172 ARG A O 1
ATOM 1388 N N . GLN A 1 173 ? 0.392 8.424 -1.808 1.00 97.38 173 GLN A N 1
ATOM 1389 C CA . GLN A 1 173 ? 0.930 7.453 -2.743 1.00 97.38 173 GLN A CA 1
ATOM 1390 C C . GLN A 1 173 ? -0.168 6.988 -3.689 1.00 97.38 173 GLN A C 1
ATOM 1392 O O . GLN A 1 173 ? -1.247 6.604 -3.250 1.00 97.38 173 GLN A O 1
ATOM 1397 N N . HIS A 1 174 ? 0.134 6.973 -4.978 1.00 97.62 174 HIS A N 1
ATOM 1398 C CA . HIS A 1 174 ? -0.729 6.440 -6.019 1.00 97.62 174 HIS A CA 1
ATOM 1399 C C . HIS A 1 174 ? -0.005 5.304 -6.736 1.00 97.62 174 HIS A C 1
ATOM 1401 O O . HIS A 1 174 ? 1.192 5.399 -7.011 1.00 97.62 174 HIS A O 1
ATOM 1407 N N . SER A 1 175 ? -0.717 4.240 -7.094 1.00 97.94 175 SER A N 1
ATOM 1408 C CA . SER A 1 175 ? -0.207 3.283 -8.070 1.00 97.94 175 SER A CA 1
ATOM 1409 C C . SER A 1 175 ? -1.316 2.681 -8.898 1.00 97.94 175 SER A C 1
ATOM 1411 O O . SER A 1 175 ? -2.394 2.387 -8.394 1.00 97.94 175 SER A O 1
ATOM 1413 N N . ARG A 1 176 ? -1.013 2.421 -10.165 1.00 97.88 176 ARG A N 1
ATOM 1414 C CA . ARG A 1 176 ? -1.915 1.802 -11.122 1.00 97.88 176 ARG A CA 1
ATOM 1415 C C . ARG A 1 176 ? -1.153 0.808 -11.971 1.00 97.88 176 ARG A C 1
ATOM 1417 O O . ARG A 1 176 ? -0.097 1.133 -12.500 1.00 97.88 176 ARG A O 1
ATOM 1424 N N . ILE A 1 177 ? -1.722 -0.371 -12.176 1.00 97.88 177 ILE A N 1
ATOM 1425 C CA . ILE A 1 177 ? -1.265 -1.315 -13.196 1.00 97.88 177 ILE A CA 1
ATOM 1426 C C . ILE A 1 177 ? -2.369 -1.501 -14.233 1.00 97.88 177 ILE A C 1
ATOM 1428 O O . ILE A 1 177 ? -3.522 -1.759 -13.896 1.00 97.88 177 ILE A O 1
ATOM 1432 N N . GLU A 1 178 ? -2.018 -1.367 -15.507 1.00 97.62 178 GLU A N 1
ATOM 1433 C CA . GLU A 1 178 ? -2.919 -1.509 -16.649 1.00 97.62 178 GLU A CA 1
ATOM 1434 C C . GLU A 1 178 ? -2.354 -2.535 -17.625 1.00 97.62 178 GLU A C 1
ATOM 1436 O O . GLU A 1 178 ? -1.244 -2.392 -18.142 1.00 97.62 178 GLU A O 1
ATOM 1441 N N . LEU A 1 179 ? -3.144 -3.575 -17.880 1.00 95.25 179 LEU A N 1
ATOM 1442 C CA . LEU A 1 179 ? -2.871 -4.598 -18.892 1.00 95.25 179 LEU A CA 1
ATOM 1443 C C . LEU A 1 179 ? -3.650 -4.316 -20.186 1.00 95.25 179 LEU A C 1
ATOM 1445 O O . LEU A 1 179 ? -3.266 -4.759 -21.266 1.00 95.25 179 LEU A O 1
ATOM 1449 N N . SER A 1 180 ? -4.781 -3.615 -20.063 1.00 92.31 180 SER A N 1
ATOM 1450 C CA . SER A 1 180 ? -5.620 -3.128 -21.159 1.00 92.31 180 SER A CA 1
ATOM 1451 C C . SER A 1 180 ? -6.550 -2.011 -20.643 1.00 92.31 180 SER A C 1
ATOM 1453 O O . SER A 1 180 ? -6.745 -1.903 -19.429 1.00 92.31 180 SER A O 1
ATOM 1455 N N . PRO A 1 181 ? -7.219 -1.236 -21.520 1.00 89.00 181 PRO A N 1
ATOM 1456 C CA . PRO A 1 181 ? -8.180 -0.209 -21.094 1.00 89.00 181 PRO A CA 1
ATOM 1457 C C . PRO A 1 181 ? -9.325 -0.732 -20.206 1.00 89.00 181 PRO A C 1
ATOM 1459 O O . PRO A 1 181 ? -9.904 0.022 -19.425 1.00 89.00 181 PRO A O 1
ATOM 1462 N N . SER A 1 182 ? -9.656 -2.024 -20.307 1.00 92.25 182 SER A N 1
ATOM 1463 C CA . SER A 1 182 ? -10.695 -2.689 -19.511 1.00 92.25 182 SER A CA 1
ATOM 1464 C C . SER A 1 182 ? -10.158 -3.516 -18.343 1.00 92.25 182 SER A C 1
ATOM 1466 O O . SER A 1 182 ? -10.956 -4.060 -17.584 1.00 92.25 182 SER A O 1
ATOM 1468 N N . ASN A 1 183 ? -8.838 -3.667 -18.208 1.00 95.25 183 ASN A N 1
ATOM 1469 C CA . ASN A 1 183 ? -8.198 -4.521 -17.211 1.00 95.25 183 ASN A CA 1
ATOM 1470 C C . ASN A 1 183 ? -7.073 -3.749 -16.525 1.00 95.25 183 ASN A C 1
ATOM 1472 O O . ASN A 1 183 ? -5.921 -3.756 -16.967 1.00 95.25 183 ASN A O 1
ATOM 1476 N N . TRP A 1 184 ? -7.436 -3.094 -15.431 1.00 96.81 184 TRP A N 1
ATOM 1477 C CA . TRP A 1 184 ? -6.534 -2.319 -14.596 1.00 96.81 184 TRP A CA 1
ATOM 1478 C C . TRP A 1 184 ? -6.988 -2.368 -13.140 1.00 96.81 184 TRP A C 1
ATOM 1480 O O . TRP A 1 184 ? -8.136 -2.701 -12.840 1.00 96.81 184 TRP A O 1
ATOM 1490 N N . ILE A 1 185 ? -6.071 -2.049 -12.242 1.00 97.88 185 ILE A N 1
ATOM 1491 C CA . ILE A 1 185 ? -6.351 -1.797 -10.833 1.00 97.88 185 ILE A CA 1
ATOM 1492 C C . ILE A 1 185 ? -5.447 -0.656 -10.392 1.00 97.88 185 ILE A C 1
ATOM 1494 O O . ILE A 1 185 ? -4.282 -0.593 -10.789 1.00 97.88 185 ILE A O 1
ATOM 1498 N N . GLU A 1 186 ? -5.996 0.249 -9.600 1.00 97.56 186 GLU A N 1
ATOM 1499 C CA . GLU A 1 186 ? -5.258 1.340 -8.987 1.00 97.56 186 GLU A CA 1
ATOM 1500 C C . GLU A 1 186 ? -5.595 1.455 -7.506 1.00 97.56 186 GLU A C 1
ATOM 1502 O O . GLU A 1 186 ? -6.652 1.007 -7.044 1.00 97.56 186 GLU A O 1
ATOM 1507 N N . TYR A 1 187 ? -4.671 2.042 -6.762 1.00 97.56 187 TYR A N 1
ATOM 1508 C CA . TYR A 1 187 ? -4.891 2.432 -5.389 1.00 97.56 187 TYR A CA 1
ATOM 1509 C C . TYR A 1 187 ? -4.347 3.833 -5.130 1.00 97.56 187 TYR A C 1
ATOM 1511 O O . TYR A 1 187 ? -3.355 4.248 -5.731 1.00 97.56 187 TYR A O 1
ATOM 1519 N N . ASP A 1 188 ? -4.974 4.509 -4.172 1.00 97.44 188 ASP A N 1
ATOM 1520 C CA . ASP A 1 188 ? -4.512 5.765 -3.592 1.00 97.44 188 ASP A CA 1
ATOM 1521 C C . ASP A 1 188 ? -4.434 5.609 -2.079 1.00 97.44 188 ASP A C 1
ATOM 1523 O O . ASP A 1 188 ? -5.402 5.184 -1.449 1.00 97.44 188 ASP A O 1
ATOM 1527 N N . ILE A 1 189 ? -3.308 5.981 -1.489 1.00 97.75 189 ILE A N 1
ATOM 1528 C CA . ILE A 1 189 ? -3.105 6.043 -0.045 1.00 97.75 189 ILE A CA 1
ATOM 1529 C C . ILE A 1 189 ? -2.845 7.499 0.318 1.00 97.75 189 ILE A C 1
ATOM 1531 O O . ILE A 1 189 ? -2.021 8.157 -0.312 1.00 97.75 189 ILE A O 1
ATOM 1535 N N . ALA A 1 190 ? -3.528 7.991 1.346 1.00 97.69 190 ALA A N 1
ATOM 1536 C CA . ALA A 1 190 ? -3.240 9.266 1.981 1.00 97.69 190 ALA A CA 1
ATOM 1537 C C . ALA A 1 190 ? -3.108 9.056 3.492 1.00 97.69 190 ALA A C 1
ATOM 1539 O O . ALA A 1 190 ? -4.023 8.536 4.130 1.00 97.69 190 ALA A O 1
ATOM 1540 N N . LEU A 1 191 ? -1.974 9.455 4.058 1.00 97.06 191 LEU A N 1
ATOM 1541 C CA . LEU A 1 191 ? -1.728 9.495 5.496 1.00 97.06 191 LEU A CA 1
ATOM 1542 C C . LEU A 1 191 ? -1.599 10.959 5.896 1.00 97.06 191 LEU A C 1
ATOM 1544 O O . LEU A 1 191 ? -0.715 11.657 5.410 1.00 97.06 191 LEU A O 1
ATOM 1548 N N . ILE A 1 192 ? -2.493 11.430 6.755 1.00 97.25 192 ILE A N 1
ATOM 1549 C CA . ILE A 1 192 ? -2.596 12.831 7.148 1.00 97.25 192 ILE A CA 1
ATOM 1550 C C . ILE A 1 192 ? -2.355 12.918 8.650 1.00 97.25 192 ILE A C 1
ATOM 1552 O O . ILE A 1 192 ? -3.141 12.404 9.449 1.00 97.25 192 ILE A O 1
ATOM 1556 N N . ASN A 1 193 ? -1.279 13.595 9.031 1.00 95.12 193 ASN A N 1
ATOM 1557 C CA . ASN A 1 193 ? -0.986 13.958 10.404 1.00 95.12 193 ASN A CA 1
ATOM 1558 C C . ASN A 1 193 ? -1.787 15.217 10.773 1.00 95.12 193 ASN A C 1
ATOM 1560 O O . ASN A 1 193 ? -1.624 16.290 10.192 1.00 95.12 193 ASN A O 1
ATOM 1564 N N . LYS A 1 194 ? -2.679 15.078 11.749 1.00 93.44 194 LYS A N 1
ATOM 1565 C CA . LYS A 1 194 ? -3.525 16.159 12.262 1.00 93.44 194 LYS A CA 1
ATOM 1566 C C . LYS A 1 194 ? -3.112 16.617 13.659 1.00 93.44 194 LYS A C 1
ATOM 1568 O O . LYS A 1 194 ? -3.832 17.408 14.259 1.00 93.44 194 LYS A O 1
ATOM 1573 N N . THR A 1 195 ? -1.970 16.164 14.166 1.00 91.50 195 THR A N 1
ATOM 1574 C CA . THR A 1 195 ? -1.429 16.576 15.460 1.00 91.50 195 THR A CA 1
ATOM 1575 C C . THR A 1 195 ? -1.141 18.077 15.456 1.00 91.50 195 THR A C 1
ATOM 1577 O O . THR A 1 195 ? -0.315 18.584 14.691 1.00 91.50 195 THR A O 1
ATOM 1580 N N . THR A 1 196 ? -1.869 18.822 16.283 1.00 87.06 196 THR A N 1
ATOM 1581 C CA . THR A 1 196 ? -1.677 20.270 16.480 1.00 87.06 196 THR A CA 1
ATOM 1582 C C . THR A 1 196 ? -1.013 20.603 17.809 1.00 87.06 196 THR A C 1
ATOM 1584 O O . THR A 1 196 ? -0.458 21.687 17.940 1.00 87.06 196 THR A O 1
ATOM 1587 N N . ASP A 1 197 ? -1.077 19.688 18.774 1.00 85.38 197 ASP A N 1
ATOM 1588 C CA . ASP A 1 197 ? -0.634 19.856 20.156 1.00 85.38 197 ASP A CA 1
ATOM 1589 C C . ASP A 1 197 ? 0.132 18.592 20.576 1.00 85.38 197 ASP A C 1
ATOM 1591 O O . ASP A 1 197 ? -0.275 17.489 20.222 1.00 85.38 197 ASP A O 1
ATOM 1595 N N . GLU A 1 198 ? 1.228 18.734 21.323 1.00 83.50 198 GLU A N 1
ATOM 1596 C CA . GLU A 1 198 ? 2.045 17.613 21.818 1.00 83.50 198 GLU A CA 1
ATOM 1597 C C . GLU A 1 198 ? 1.275 16.676 22.764 1.00 83.50 198 GLU A C 1
ATOM 1599 O O . GLU A 1 198 ? 1.682 15.539 22.995 1.00 83.50 198 GLU A O 1
ATOM 1604 N N . THR A 1 199 ? 0.153 17.141 23.315 1.00 86.44 199 THR A N 1
ATOM 1605 C CA . THR A 1 199 ? -0.705 16.357 24.209 1.00 86.44 199 THR A CA 1
ATOM 1606 C C . THR A 1 199 ? -1.577 15.322 23.494 1.00 86.44 199 THR A C 1
ATOM 1608 O O . THR A 1 199 ? -2.046 14.387 24.151 1.00 86.44 199 THR A O 1
ATOM 1611 N N . PHE A 1 200 ? -1.785 15.455 22.179 1.00 89.69 200 PHE A N 1
ATOM 1612 C CA . PHE A 1 200 ? -2.635 14.566 21.383 1.00 89.69 200 PHE A CA 1
ATOM 1613 C C . PHE A 1 200 ? -1.900 14.081 20.136 1.00 89.69 200 PHE A C 1
ATOM 1615 O O . PHE A 1 200 ? -1.455 14.891 19.332 1.00 89.69 200 PHE A O 1
ATOM 1622 N N . ASP A 1 201 ? -1.856 12.770 19.911 1.00 92.94 201 ASP A N 1
ATOM 1623 C CA . ASP A 1 201 ? -1.467 12.223 18.609 1.00 92.94 201 ASP A CA 1
ATOM 1624 C C . ASP A 1 201 ? -2.720 11.949 17.776 1.00 92.94 201 ASP A C 1
ATOM 1626 O O . ASP A 1 201 ? -3.571 11.139 18.159 1.00 92.94 201 ASP A O 1
ATOM 1630 N N . VAL A 1 202 ? -2.844 12.651 16.647 1.00 95.00 202 VAL A N 1
ATOM 1631 C CA . VAL A 1 202 ? -4.010 12.588 15.769 1.00 95.00 202 VAL A CA 1
ATOM 1632 C C . VAL A 1 202 ? -3.569 12.276 14.349 1.00 95.00 202 VAL A C 1
ATOM 1634 O O . VAL A 1 202 ? -2.913 13.090 13.697 1.00 95.00 202 VAL A O 1
ATOM 1637 N N . GLN A 1 203 ? -4.001 11.136 13.814 1.00 95.81 203 GLN A N 1
ATOM 1638 C CA . GLN A 1 203 ? -3.723 10.772 12.425 1.00 95.81 203 GLN A CA 1
ATOM 1639 C C . GLN A 1 203 ? -4.957 10.230 11.715 1.00 95.81 203 GLN A C 1
ATOM 1641 O O . GLN A 1 203 ? -5.878 9.672 12.314 1.00 95.81 203 GLN A O 1
ATOM 1646 N N . GLN A 1 204 ? -4.964 10.401 10.396 1.00 96.88 204 GLN A N 1
ATOM 1647 C CA . GLN A 1 204 ? -5.982 9.871 9.507 1.00 96.88 204 GLN A CA 1
ATOM 1648 C C . GLN A 1 204 ? -5.324 9.131 8.344 1.00 96.88 204 GLN A C 1
ATOM 1650 O O . GLN A 1 204 ? -4.482 9.687 7.647 1.00 96.88 204 GLN A O 1
ATOM 1655 N N . GLY A 1 205 ? -5.753 7.897 8.102 1.00 97.56 205 GLY A N 1
ATOM 1656 C CA . GLY A 1 205 ? -5.400 7.125 6.916 1.00 97.56 205 GLY A CA 1
ATOM 1657 C C . GLY A 1 205 ? -6.598 6.992 5.985 1.00 97.56 205 GLY A C 1
ATOM 1658 O O . GLY A 1 205 ? -7.712 6.732 6.435 1.00 97.56 205 GLY A O 1
ATOM 1659 N N . ILE A 1 206 ? -6.385 7.150 4.685 1.00 97.69 206 ILE A N 1
ATOM 1660 C CA . ILE A 1 206 ? -7.385 6.915 3.642 1.00 97.69 206 ILE A CA 1
ATOM 1661 C C . ILE A 1 206 ? -6.749 6.013 2.592 1.00 97.69 206 ILE A C 1
ATOM 1663 O O . ILE A 1 206 ? -5.661 6.299 2.105 1.00 97.69 206 ILE A O 1
ATOM 1667 N N . ILE A 1 207 ? -7.434 4.932 2.239 1.00 97.69 207 ILE A N 1
ATOM 1668 C CA . ILE A 1 207 ? -7.028 3.989 1.203 1.00 97.69 207 ILE A CA 1
ATOM 1669 C C . ILE A 1 207 ? -8.191 3.845 0.230 1.00 97.69 207 ILE A C 1
ATOM 1671 O O . ILE A 1 207 ? -9.277 3.398 0.602 1.00 97.69 207 ILE A O 1
ATOM 1675 N N . ASN A 1 208 ? -7.965 4.199 -1.027 1.00 97.25 208 ASN A N 1
ATOM 1676 C CA . ASN A 1 208 ? -8.882 3.931 -2.121 1.00 97.25 208 ASN A CA 1
ATOM 1677 C C . ASN A 1 208 ? -8.319 2.798 -2.967 1.00 97.25 208 ASN A C 1
ATOM 1679 O O . ASN A 1 208 ? -7.150 2.827 -3.323 1.00 97.25 208 ASN A O 1
ATOM 1683 N N . VAL A 1 209 ? -9.150 1.821 -3.313 1.00 96.94 209 VAL A N 1
ATOM 1684 C CA . VAL A 1 209 ? -8.822 0.779 -4.290 1.00 96.94 209 VAL A CA 1
ATOM 1685 C C . VAL A 1 209 ? -9.895 0.799 -5.364 1.00 96.94 209 VAL A C 1
ATOM 1687 O O . VAL A 1 209 ? -11.088 0.664 -5.072 1.00 96.94 209 VAL A O 1
ATOM 1690 N N . ILE A 1 210 ? -9.474 0.991 -6.608 1.00 95.19 210 ILE A N 1
ATOM 1691 C CA . ILE A 1 210 ? -10.362 1.201 -7.746 1.00 95.19 210 ILE A CA 1
ATOM 1692 C C . ILE A 1 210 ? -9.973 0.223 -8.849 1.00 95.19 210 ILE A C 1
ATOM 1694 O O . ILE A 1 210 ? -8.809 0.054 -9.198 1.00 95.19 210 ILE A O 1
ATOM 1698 N N . TYR A 1 211 ? -10.970 -0.451 -9.400 1.00 93.69 211 TYR A N 1
ATOM 1699 C CA . TYR A 1 211 ? -10.825 -1.285 -10.586 1.00 93.69 211 TYR A CA 1
ATOM 1700 C C . TYR A 1 211 ? -12.132 -1.228 -11.380 1.00 93.69 211 TYR A C 1
ATOM 1702 O O . TYR A 1 211 ? -13.134 -0.693 -10.888 1.00 93.69 211 TYR A O 1
ATOM 1710 N N . PRO A 1 212 ? -12.182 -1.758 -12.613 1.00 91.62 212 PRO A N 1
ATOM 1711 C CA . PRO A 1 212 ? -13.380 -1.691 -13.429 1.00 91.62 212 PRO A CA 1
ATOM 1712 C C . PRO A 1 212 ? -14.641 -2.099 -12.657 1.00 91.62 212 PRO A C 1
ATOM 1714 O O . PRO A 1 212 ? -14.754 -3.212 -12.144 1.00 91.62 212 PRO A O 1
ATOM 1717 N N . ARG A 1 213 ? -15.613 -1.176 -12.629 1.00 89.12 213 ARG A N 1
ATOM 1718 C CA . ARG A 1 213 ? -16.946 -1.299 -12.008 1.00 89.12 213 ARG A CA 1
ATOM 1719 C C . ARG A 1 213 ? -17.008 -1.239 -10.478 1.00 89.12 213 ARG A C 1
ATOM 1721 O O . ARG A 1 213 ? -18.127 -1.276 -9.968 1.00 89.12 213 ARG A O 1
ATOM 1728 N N . ARG A 1 214 ? -15.896 -1.142 -9.741 1.00 91.19 214 ARG A N 1
ATOM 1729 C CA . ARG A 1 214 ? -15.920 -1.113 -8.267 1.00 91.19 214 ARG A CA 1
ATOM 1730 C C . ARG A 1 214 ? -14.906 -0.136 -7.678 1.00 91.19 214 ARG A C 1
ATOM 1732 O O . ARG A 1 214 ? -13.791 0.004 -8.168 1.00 91.19 214 ARG A O 1
ATOM 1739 N N . LYS A 1 215 ? -15.314 0.503 -6.585 1.00 93.38 215 LYS A N 1
ATOM 1740 C CA . LYS A 1 215 ? -14.494 1.385 -5.759 1.00 93.38 215 LYS A CA 1
ATOM 1741 C C . LYS A 1 215 ? -14.661 0.963 -4.307 1.00 93.38 215 LYS A C 1
ATOM 1743 O O . LYS A 1 215 ? -15.785 0.742 -3.858 1.00 93.38 215 LYS A O 1
ATOM 1748 N N . PHE A 1 216 ? -13.543 0.847 -3.613 1.00 95.69 216 PHE A N 1
ATOM 1749 C CA . PHE A 1 216 ? -13.473 0.595 -2.184 1.00 95.69 216 PHE A CA 1
ATOM 1750 C C . PHE A 1 216 ? -12.737 1.767 -1.554 1.00 95.69 216 PHE A C 1
ATOM 1752 O O . PHE A 1 216 ? -11.658 2.126 -2.015 1.00 95.69 216 PHE A O 1
ATOM 1759 N N . THR A 1 217 ? -13.317 2.357 -0.518 1.00 96.62 217 THR A N 1
ATOM 1760 C CA . THR A 1 217 ? -12.682 3.414 0.268 1.00 96.62 217 THR A CA 1
ATOM 1761 C C . THR A 1 217 ? -12.659 2.964 1.716 1.00 96.62 217 THR A C 1
ATOM 1763 O O . THR A 1 217 ? -13.704 2.865 2.358 1.00 96.62 217 THR A O 1
ATOM 1766 N N . ALA A 1 218 ? -11.468 2.668 2.221 1.00 97.19 218 ALA A N 1
ATOM 1767 C CA . ALA A 1 218 ? -11.219 2.464 3.634 1.00 97.19 218 ALA A CA 1
ATOM 1768 C C . ALA A 1 218 ? -10.658 3.762 4.216 1.00 97.19 218 ALA A C 1
ATOM 1770 O O . ALA A 1 218 ? -9.761 4.371 3.642 1.00 97.19 218 ALA A O 1
ATOM 1771 N N . GLN A 1 219 ? -11.179 4.194 5.353 1.00 97.44 219 GLN A N 1
ATOM 1772 C CA . GLN A 1 219 ? -10.638 5.326 6.094 1.00 97.44 219 GLN A CA 1
ATOM 1773 C C . GLN A 1 219 ? -10.541 4.954 7.565 1.00 97.44 219 GLN A C 1
ATOM 1775 O O . GLN A 1 219 ? -11.423 4.280 8.096 1.00 97.44 219 GLN A O 1
ATOM 1780 N N . GLY A 1 220 ? -9.464 5.389 8.197 1.00 97.25 220 GLY A N 1
ATOM 1781 C CA . GLY A 1 220 ? -9.200 5.225 9.613 1.00 97.25 220 GLY A CA 1
ATOM 1782 C C . GLY A 1 220 ? -8.795 6.561 10.209 1.00 97.25 220 GLY A C 1
ATOM 1783 O O . GLY A 1 220 ? -8.120 7.359 9.560 1.00 97.25 220 GLY A O 1
ATOM 1784 N N . PHE A 1 221 ? -9.213 6.806 11.434 1.00 97.00 221 PHE A N 1
ATOM 1785 C CA . PHE A 1 221 ? -8.868 7.974 12.220 1.00 97.00 221 PHE A CA 1
ATOM 1786 C C . PHE A 1 221 ? -8.544 7.513 13.634 1.00 97.00 221 PHE A C 1
ATOM 1788 O O . PHE A 1 221 ? -9.225 6.636 14.167 1.00 97.00 221 PHE A O 1
ATOM 1795 N N . TYR A 1 222 ? -7.524 8.108 14.239 1.00 95.94 222 TYR A N 1
ATOM 1796 C CA . TYR A 1 222 ? -7.300 7.974 15.666 1.00 95.94 222 TYR A CA 1
ATOM 1797 C C . TYR A 1 222 ? -6.919 9.314 16.290 1.00 95.94 222 TYR A C 1
ATOM 1799 O O . TYR A 1 222 ? -6.321 10.173 15.643 1.00 95.94 222 TYR A O 1
ATOM 1807 N N . ASN A 1 223 ? -7.263 9.454 17.564 1.00 95.94 223 ASN A N 1
ATOM 1808 C CA . ASN A 1 223 ? -6.881 10.539 18.449 1.00 95.94 223 ASN A CA 1
ATOM 1809 C C . ASN A 1 223 ? -6.564 9.945 19.825 1.00 95.94 223 ASN A C 1
ATOM 1811 O O . ASN A 1 223 ? -7.452 9.396 20.484 1.00 95.94 223 ASN A O 1
ATOM 1815 N N . ILE A 1 224 ? -5.300 10.014 20.233 1.00 94.69 224 ILE A N 1
ATOM 1816 C CA . ILE A 1 224 ? -4.799 9.368 21.447 1.00 94.69 224 ILE A CA 1
ATOM 1817 C C . ILE A 1 224 ? -4.113 10.400 22.342 1.00 94.69 224 ILE A C 1
ATOM 1819 O O . ILE A 1 224 ? -3.305 11.205 21.886 1.00 94.69 224 ILE A O 1
ATOM 1823 N N . SER A 1 225 ? -4.408 10.330 23.638 1.00 93.81 225 SER A N 1
ATOM 1824 C CA . SER A 1 225 ? -3.726 11.049 24.713 1.00 93.81 225 SER A CA 1
ATOM 1825 C C . SER A 1 225 ? -3.661 10.186 25.980 1.00 93.81 225 SER A C 1
ATOM 1827 O O . SER A 1 225 ? -4.129 9.049 26.014 1.00 93.81 225 SER A O 1
ATOM 1829 N N . ASN A 1 226 ? -3.125 10.736 27.072 1.00 90.50 226 ASN A N 1
ATOM 1830 C CA . ASN A 1 226 ? -3.047 10.044 28.367 1.00 90.50 226 ASN A CA 1
ATOM 1831 C C . ASN A 1 226 ? -4.413 9.739 29.015 1.00 90.50 226 ASN A C 1
ATOM 1833 O O . ASN A 1 226 ? -4.477 8.982 29.988 1.00 90.50 226 ASN A O 1
ATOM 1837 N N . SER A 1 227 ? -5.492 10.370 28.547 1.00 92.31 227 SER A N 1
ATOM 1838 C CA . SER A 1 227 ? -6.834 10.250 29.132 1.00 92.31 227 SER A CA 1
ATOM 1839 C C . SER A 1 227 ? -7.931 9.957 28.114 1.00 92.31 227 SER A C 1
ATOM 1841 O O . SER A 1 227 ? -9.080 9.793 28.525 1.00 92.31 227 SER A O 1
ATOM 1843 N N . ILE A 1 228 ? -7.611 9.908 26.817 1.00 94.06 228 ILE A N 1
ATOM 1844 C CA . ILE A 1 228 ? -8.572 9.700 25.731 1.00 94.06 228 ILE A CA 1
ATOM 1845 C C . ILE A 1 228 ? -7.947 8.793 24.670 1.00 94.06 228 ILE A C 1
ATOM 1847 O O . ILE A 1 228 ? -6.800 8.979 24.280 1.00 94.06 228 ILE A O 1
ATOM 1851 N N . VAL A 1 229 ? -8.729 7.843 24.170 1.00 96.50 229 VAL A N 1
ATOM 1852 C CA . VAL A 1 229 ? -8.444 7.079 22.955 1.00 96.50 229 VAL A CA 1
ATOM 1853 C C . VAL A 1 229 ? -9.729 7.078 22.145 1.00 96.50 229 VAL A C 1
ATOM 1855 O O . VAL A 1 229 ? -10.705 6.456 22.546 1.00 96.50 229 VAL A O 1
ATOM 1858 N N . SER A 1 230 ? -9.739 7.788 21.026 1.00 96.88 230 SER A N 1
ATOM 1859 C CA . SER A 1 230 ? -10.864 7.831 20.095 1.00 96.88 230 SER A CA 1
ATOM 1860 C C . SER A 1 230 ? -10.388 7.301 18.753 1.00 96.88 230 SER A C 1
ATOM 1862 O O . SER A 1 230 ? -9.402 7.796 18.208 1.00 96.88 230 SER A O 1
ATOM 1864 N N . THR A 1 231 ? -11.028 6.256 18.244 1.00 97.19 231 THR A N 1
ATOM 1865 C CA . THR A 1 231 ? -10.689 5.650 16.959 1.00 97.19 231 THR A CA 1
ATOM 1866 C C . THR A 1 231 ? -11.943 5.397 16.148 1.00 97.19 231 THR A C 1
ATOM 1868 O O . THR A 1 231 ? -12.955 4.945 16.669 1.00 97.19 231 THR A O 1
ATOM 1871 N N . ASP A 1 232 ? -11.859 5.652 14.850 1.00 96.88 232 ASP A N 1
ATOM 1872 C CA . ASP A 1 232 ? -12.915 5.349 13.897 1.00 96.88 232 ASP A CA 1
ATOM 1873 C C . ASP A 1 232 ? -12.300 4.665 12.685 1.00 96.88 232 ASP A C 1
ATOM 1875 O O . ASP A 1 232 ? -11.285 5.103 12.148 1.00 96.88 232 ASP A O 1
ATOM 1879 N N . ALA A 1 233 ? -12.940 3.611 12.204 1.00 97.50 233 ALA A N 1
ATOM 1880 C CA . ALA A 1 233 ? -12.618 3.000 10.931 1.00 97.50 233 ALA A CA 1
ATOM 1881 C C . ALA A 1 233 ? -13.896 2.782 10.133 1.00 97.50 233 ALA A C 1
ATOM 1883 O O . ALA A 1 233 ? -14.936 2.390 10.664 1.00 97.50 233 ALA A O 1
ATOM 1884 N N . SER A 1 234 ? -13.837 3.019 8.828 1.00 97.12 234 SER A N 1
ATOM 1885 C CA . SER A 1 234 ? -14.953 2.715 7.948 1.00 97.12 234 SER A CA 1
ATOM 1886 C C . SER A 1 234 ? -14.505 2.219 6.592 1.00 97.12 234 SER A C 1
ATOM 1888 O O . SER A 1 234 ? -13.538 2.726 6.030 1.00 97.12 234 SER A O 1
ATOM 1890 N N . LEU A 1 235 ? -15.271 1.276 6.058 1.00 96.69 235 LEU A N 1
ATOM 1891 C CA . LEU A 1 235 ? -15.136 0.745 4.716 1.00 96.69 235 LEU A CA 1
ATOM 1892 C C . LEU A 1 235 ? -16.412 1.060 3.942 1.00 96.69 235 LEU A C 1
ATOM 1894 O O . LEU A 1 235 ? -17.500 0.645 4.342 1.00 96.69 235 LEU A O 1
ATOM 1898 N N . VAL A 1 236 ? -16.265 1.766 2.829 1.00 95.06 236 VAL A N 1
ATOM 1899 C CA . VAL A 1 236 ? -17.336 2.049 1.875 1.00 95.06 236 VAL A CA 1
ATOM 1900 C C . VAL A 1 236 ? -17.050 1.284 0.592 1.00 95.06 236 VAL A C 1
ATOM 1902 O O . VAL A 1 236 ? -15.941 1.359 0.057 1.00 95.06 236 VAL A O 1
ATOM 1905 N N . TRP A 1 237 ? -18.037 0.549 0.092 1.00 92.75 237 TRP A N 1
ATOM 1906 C CA . TRP A 1 237 ? -17.938 -0.156 -1.180 1.00 92.75 237 TRP A CA 1
ATOM 1907 C C . TRP A 1 237 ? -19.255 -0.132 -1.950 1.00 92.75 237 TRP A C 1
ATOM 1909 O O . TRP A 1 237 ? -20.325 0.124 -1.394 1.00 92.75 237 TRP A O 1
ATOM 1919 N N . ASP A 1 238 ? -19.158 -0.495 -3.230 1.00 80.69 238 ASP A N 1
ATOM 1920 C CA . ASP A 1 238 ? -20.288 -0.613 -4.159 1.00 80.69 238 ASP A CA 1
ATOM 1921 C C . ASP A 1 238 ? -20.908 0.736 -4.572 1.00 80.69 238 ASP A C 1
ATOM 1923 O O . ASP A 1 238 ? -20.605 1.787 -4.010 1.00 80.69 238 ASP A O 1
ATOM 1927 N N . LYS A 1 239 ? -21.780 0.716 -5.588 1.00 72.44 239 LYS A N 1
ATOM 1928 C CA . LYS A 1 239 ? -22.498 1.922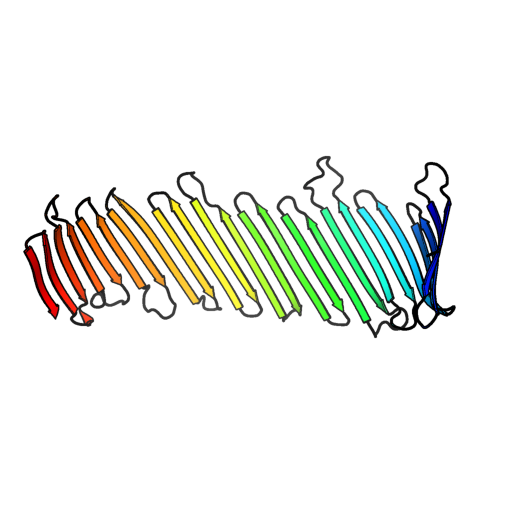 -6.049 1.00 72.44 239 LYS A CA 1
ATOM 1929 C C . LYS A 1 239 ? -23.505 2.450 -5.026 1.00 72.44 239 LYS A C 1
ATOM 1931 O O . LYS A 1 239 ? -23.775 3.646 -5.007 1.00 72.44 239 LYS A O 1
ATOM 1936 N N . ASP A 1 240 ? -24.015 1.569 -4.172 1.00 78.06 240 ASP A N 1
ATOM 1937 C CA . ASP A 1 240 ? -25.044 1.887 -3.177 1.00 78.06 240 ASP A CA 1
ATOM 1938 C C . ASP A 1 240 ? -24.456 2.455 -1.872 1.00 78.06 240 ASP A C 1
ATOM 1940 O O . ASP A 1 240 ? -25.162 2.556 -0.871 1.00 78.06 240 ASP A O 1
ATOM 1944 N N . ASN A 1 241 ? -23.157 2.793 -1.851 1.00 82.75 241 ASN A N 1
ATOM 1945 C CA . ASN A 1 241 ? -22.439 3.271 -0.665 1.00 82.75 241 ASN A CA 1
ATOM 1946 C C . ASN A 1 241 ? -22.645 2.361 0.557 1.00 82.75 241 ASN A C 1
ATOM 1948 O O . ASN A 1 241 ? -22.850 2.832 1.684 1.00 82.75 241 ASN A O 1
ATOM 1952 N N . LYS A 1 242 ? -22.576 1.040 0.348 1.00 89.62 242 LYS A N 1
ATOM 1953 C CA . LYS A 1 242 ? -22.607 0.080 1.454 1.00 89.62 242 LYS A CA 1
ATOM 1954 C C . LYS A 1 242 ? -21.436 0.397 2.363 1.00 89.62 242 LYS A C 1
ATOM 1956 O O . LYS A 1 242 ? -20.296 0.478 1.915 1.00 89.62 242 LYS A O 1
ATOM 1961 N N . THR A 1 243 ? -21.750 0.645 3.626 1.00 93.25 243 THR A N 1
ATOM 1962 C CA . THR A 1 243 ? -20.792 1.194 4.575 1.00 93.25 243 THR A CA 1
ATOM 1963 C C . THR A 1 243 ? -20.775 0.351 5.832 1.00 93.25 243 THR A C 1
ATOM 1965 O O . THR A 1 243 ? -21.809 0.167 6.471 1.00 93.25 243 THR A O 1
ATOM 1968 N N . VAL A 1 244 ? -19.586 -0.095 6.216 1.00 96.06 244 VAL A N 1
ATOM 1969 C CA . VAL A 1 244 ? -19.312 -0.643 7.543 1.00 96.06 244 VAL A CA 1
ATOM 1970 C C . VAL A 1 244 ? -18.497 0.376 8.307 1.00 96.06 244 VAL A C 1
ATOM 1972 O O . VAL A 1 244 ? -17.547 0.930 7.754 1.00 96.06 244 VAL A O 1
ATOM 1975 N N . LYS A 1 245 ? -18.876 0.650 9.554 1.00 96.88 245 LYS A N 1
ATOM 1976 C CA . LYS A 1 245 ? -18.107 1.518 10.449 1.00 96.88 245 LYS A CA 1
ATOM 1977 C C . LYS A 1 245 ? -17.906 0.837 11.788 1.00 96.88 245 LYS A C 1
ATOM 1979 O O . LYS A 1 245 ? -18.810 0.165 12.275 1.00 96.88 245 LYS A O 1
ATOM 1984 N N . VAL A 1 246 ? -16.750 1.052 12.382 1.00 97.44 246 VAL A N 1
ATOM 1985 C CA . VAL A 1 246 ? -16.474 0.732 13.775 1.00 97.44 246 VAL A CA 1
ATOM 1986 C C . VAL A 1 246 ? -15.872 1.970 14.418 1.00 97.44 246 VAL A C 1
ATOM 1988 O O . VAL A 1 246 ? -15.027 2.619 13.809 1.00 97.44 246 VAL A O 1
ATOM 1991 N N . GLY A 1 247 ? -16.341 2.309 15.609 1.00 97.56 247 GLY A N 1
ATOM 1992 C CA . GLY A 1 247 ? -15.832 3.426 16.392 1.00 97.56 247 GLY A CA 1
ATOM 1993 C C . GLY A 1 247 ? -15.605 2.990 17.828 1.00 97.56 247 GLY A C 1
ATOM 1994 O O . GLY A 1 247 ? -16.405 2.220 18.363 1.00 97.56 247 GLY A O 1
ATOM 1995 N N . MET A 1 248 ? -14.525 3.452 18.441 1.00 97.81 248 MET A N 1
ATOM 1996 C CA . MET A 1 248 ? -14.185 3.195 19.832 1.00 97.81 248 MET A CA 1
ATOM 1997 C C . MET A 1 248 ? -13.779 4.502 20.502 1.00 97.81 248 MET A C 1
ATOM 1999 O O . MET A 1 248 ? -12.799 5.119 20.107 1.00 97.81 248 MET A O 1
ATOM 2003 N N . ASP A 1 249 ? -14.486 4.868 21.561 1.00 97.56 249 ASP A N 1
ATOM 2004 C CA . ASP A 1 249 ? -14.146 5.994 22.419 1.00 97.56 249 ASP A CA 1
ATOM 2005 C C . ASP A 1 249 ? -13.900 5.485 23.837 1.00 97.56 249 ASP A C 1
ATOM 2007 O O . ASP A 1 249 ? -14.827 5.081 24.538 1.00 97.56 249 ASP A O 1
ATOM 2011 N N . TRP A 1 250 ? -12.650 5.523 24.276 1.00 97.56 250 TRP A N 1
ATOM 2012 C CA . TRP A 1 250 ? -12.266 5.361 25.670 1.00 97.56 250 TRP A CA 1
ATOM 2013 C C . TRP A 1 250 ? -11.870 6.711 26.255 1.00 97.56 250 TRP A C 1
ATOM 2015 O O . TRP A 1 250 ? -11.168 7.505 25.624 1.00 97.56 250 TRP A O 1
ATOM 2025 N N . ARG A 1 251 ? -12.314 6.979 27.481 1.00 96.75 251 ARG A N 1
ATOM 2026 C CA . ARG A 1 251 ? -11.930 8.183 28.213 1.00 96.75 251 ARG A CA 1
ATOM 2027 C C . ARG A 1 251 ? -11.883 7.948 29.711 1.00 96.75 251 ARG A C 1
ATOM 2029 O O . ARG A 1 251 ? -12.745 7.279 30.282 1.00 96.75 251 ARG A O 1
ATOM 2036 N N . ARG A 1 252 ? -10.929 8.604 30.361 1.00 94.88 252 ARG A N 1
ATOM 2037 C CA . ARG A 1 252 ? -10.877 8.730 31.816 1.00 94.88 252 ARG A CA 1
ATOM 2038 C C . ARG A 1 252 ? -11.790 9.878 32.256 1.00 94.88 252 ARG A C 1
ATOM 2040 O O . ARG A 1 252 ? -11.444 11.045 32.092 1.00 94.88 252 ARG A O 1
ATOM 2047 N N . SER A 1 253 ? -12.959 9.553 32.805 1.00 90.00 253 SER A N 1
ATOM 2048 C CA . SER A 1 253 ? -13.934 10.545 33.290 1.00 90.00 253 SER A CA 1
ATOM 2049 C C . SER A 1 253 ? -13.520 11.185 34.616 1.00 90.00 253 SER A C 1
ATOM 2051 O O . SER A 1 253 ? -13.846 12.341 34.869 1.00 90.00 253 SER A O 1
ATOM 2053 N N . SER A 1 254 ? -12.800 10.446 35.462 1.00 89.38 254 SER A N 1
ATOM 2054 C CA . SER A 1 254 ? -12.169 10.942 36.692 1.00 89.38 254 SER A CA 1
ATOM 2055 C C . SER A 1 254 ? -10.948 10.077 37.035 1.00 89.38 254 SER A C 1
ATOM 2057 O O . SER A 1 254 ? -10.698 9.080 36.367 1.00 89.38 254 SER A O 1
ATOM 2059 N N . VAL A 1 255 ? -10.176 10.423 38.074 1.00 88.88 255 VAL A N 1
ATOM 2060 C CA . VAL A 1 255 ? -8.926 9.721 38.466 1.00 88.88 255 VAL A CA 1
ATOM 2061 C C . VAL A 1 255 ? -9.084 8.195 38.588 1.00 88.88 255 VAL A C 1
ATOM 2063 O O . VAL A 1 255 ? -8.122 7.460 38.394 1.00 88.88 255 VAL A O 1
ATOM 2066 N N . GLN A 1 256 ? -10.293 7.735 38.895 1.00 93.38 256 GLN A N 1
ATOM 2067 C CA . GLN A 1 256 ? -10.623 6.357 39.242 1.00 93.38 256 GLN A CA 1
ATOM 2068 C C . GLN A 1 256 ? -11.860 5.848 38.495 1.00 93.38 256 GLN A C 1
ATOM 2070 O O . GLN A 1 256 ? -12.518 4.919 38.953 1.00 93.38 256 GLN A O 1
ATOM 2075 N N . ARG A 1 257 ? -12.227 6.485 37.376 1.00 95.44 257 ARG A N 1
ATOM 2076 C CA . ARG A 1 257 ? -13.399 6.090 36.593 1.00 95.44 257 ARG A CA 1
ATOM 2077 C C . ARG A 1 257 ? -13.150 6.222 35.104 1.00 95.44 257 ARG A C 1
ATOM 2079 O O . ARG A 1 257 ? -12.722 7.276 34.623 1.00 95.44 257 ARG A O 1
ATOM 2086 N N . GLU A 1 258 ? -13.462 5.160 34.385 1.00 96.56 258 GLU A N 1
ATOM 2087 C CA . GLU A 1 258 ? -13.213 5.028 32.961 1.00 96.56 258 GLU A CA 1
ATOM 2088 C C . GLU A 1 258 ? -14.485 4.652 32.214 1.00 96.56 258 GLU A C 1
ATOM 2090 O O . GLU A 1 258 ? -15.324 3.891 32.697 1.00 96.56 258 GLU A O 1
ATOM 2095 N N . GLN A 1 259 ? -14.608 5.198 31.010 1.00 97.38 259 GLN A N 1
ATOM 2096 C CA . GLN A 1 259 ? -15.722 4.953 30.110 1.00 97.38 259 GLN A CA 1
ATOM 2097 C C . GLN A 1 259 ? -15.195 4.423 28.787 1.00 97.38 259 GLN A C 1
ATOM 2099 O O . GLN A 1 259 ? -14.215 4.944 28.260 1.00 97.38 259 GLN A O 1
ATOM 2104 N N . LEU A 1 260 ? -15.879 3.423 28.244 1.00 97.50 260 LEU A N 1
ATOM 2105 C CA . LEU A 1 260 ? -15.621 2.837 26.937 1.00 97.50 260 LEU A CA 1
ATOM 2106 C C . LEU A 1 260 ? -16.929 2.799 26.149 1.00 97.50 260 LEU A C 1
ATOM 2108 O O . LEU A 1 260 ? -17.939 2.298 26.635 1.00 97.50 260 LEU A O 1
ATOM 2112 N N . LEU A 1 261 ? -16.909 3.288 24.919 1.00 97.81 261 LEU A N 1
ATOM 2113 C CA . LEU A 1 261 ? -18.013 3.217 23.977 1.00 97.81 261 LEU A CA 1
ATOM 2114 C C . LEU A 1 261 ? -17.506 2.581 22.689 1.00 97.81 261 LEU A C 1
ATOM 2116 O O . LEU A 1 261 ? -16.673 3.155 22.003 1.00 97.81 261 LEU A O 1
ATOM 2120 N N . LEU A 1 262 ? -18.031 1.413 22.349 1.00 97.69 262 LEU A N 1
ATOM 2121 C CA . LEU A 1 262 ? -17.807 0.748 21.072 1.00 97.69 262 LEU A CA 1
ATOM 2122 C C . LEU A 1 262 ? -19.083 0.862 20.238 1.00 97.69 262 LEU A C 1
ATOM 2124 O O . LEU A 1 262 ? -20.172 0.579 20.732 1.00 97.69 262 LEU A O 1
ATOM 2128 N N . LYS A 1 263 ? -18.962 1.253 18.973 1.00 97.31 263 LYS A N 1
ATOM 2129 C CA . LYS A 1 263 ? -20.067 1.329 18.013 1.00 97.31 26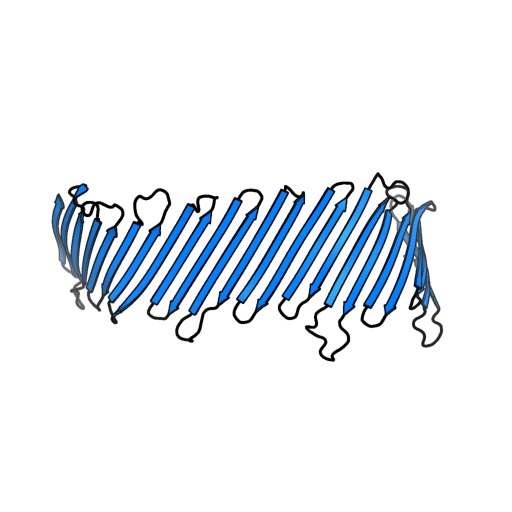3 LYS A CA 1
ATOM 2130 C C . LYS A 1 263 ? -19.724 0.548 16.761 1.00 97.31 263 LYS A C 1
ATOM 2132 O O . LYS A 1 263 ? -18.626 0.683 16.233 1.00 97.31 263 LYS A O 1
ATOM 2137 N N . ILE A 1 264 ? -20.675 -0.230 16.263 1.00 97.00 264 ILE A N 1
ATOM 2138 C CA . ILE A 1 264 ? -20.552 -0.996 15.028 1.00 97.00 264 ILE A CA 1
ATOM 2139 C C . ILE A 1 264 ? -21.763 -0.696 14.153 1.00 97.00 264 ILE A C 1
ATOM 2141 O O . ILE A 1 264 ? -22.911 -0.892 14.548 1.00 97.00 264 ILE A O 1
ATOM 2145 N N . LYS A 1 265 ? -21.492 -0.262 12.929 1.00 95.44 265 LYS A N 1
ATOM 2146 C CA . LYS A 1 265 ? -22.479 -0.034 11.882 1.00 95.44 265 LYS A CA 1
ATOM 2147 C C . LYS A 1 265 ? -22.263 -1.037 10.765 1.00 95.44 265 LYS A C 1
ATOM 2149 O O . LYS A 1 265 ? -21.161 -1.123 10.223 1.00 95.44 265 LYS A O 1
ATOM 2154 N N . HIS A 1 266 ? -23.319 -1.744 10.383 1.00 94.56 266 HIS A N 1
ATOM 2155 C CA . HIS A 1 266 ? -23.307 -2.663 9.251 1.00 94.56 266 HIS A CA 1
ATOM 2156 C C . HIS A 1 266 ? -24.601 -2.506 8.436 1.00 94.56 266 HIS A C 1
ATOM 2158 O O . HIS A 1 266 ? -25.657 -2.319 9.038 1.00 94.56 266 HIS A O 1
ATOM 2164 N N . PRO A 1 267 ? -24.576 -2.621 7.092 1.00 92.19 267 PRO A N 1
ATOM 2165 C CA . PRO A 1 267 ? -25.774 -2.456 6.258 1.00 92.19 267 PRO A CA 1
ATOM 2166 C C . PRO A 1 267 ? -26.908 -3.450 6.540 1.00 92.19 267 PRO A C 1
ATOM 2168 O O . PRO A 1 267 ? -28.028 -3.233 6.097 1.00 92.19 267 PRO A O 1
ATOM 2171 N N . SER A 1 268 ? -26.617 -4.556 7.227 1.00 91.19 268 SER A N 1
ATOM 2172 C CA . SER A 1 268 ? -27.616 -5.560 7.614 1.00 91.19 268 SER A CA 1
ATOM 2173 C C . SER A 1 268 ? -28.267 -5.292 8.970 1.00 91.19 268 SER A C 1
ATOM 2175 O O . SER A 1 268 ? -29.105 -6.087 9.381 1.00 91.19 268 SER A O 1
ATOM 2177 N N . PHE A 1 269 ? -27.839 -4.263 9.705 1.00 91.06 269 PHE A N 1
ATOM 2178 C CA . PHE A 1 269 ? -28.422 -3.934 11.001 1.00 91.06 269 PHE A CA 1
ATOM 2179 C C . PHE A 1 269 ? -29.509 -2.874 10.828 1.00 91.06 269 PHE A C 1
ATOM 2181 O O . PHE A 1 269 ? -29.325 -1.907 10.091 1.00 91.06 269 PHE A O 1
ATOM 2188 N N . GLU A 1 270 ? -30.627 -3.034 11.536 1.00 88.25 270 GLU A N 1
ATOM 2189 C CA . GLU A 1 270 ? -31.698 -2.026 11.574 1.00 88.25 270 GLU A CA 1
ATOM 2190 C C . GLU A 1 270 ? -31.256 -0.746 12.301 1.00 88.25 270 GLU A C 1
ATOM 2192 O O . GLU A 1 270 ? -31.739 0.346 11.999 1.00 88.25 270 GLU A O 1
ATOM 2197 N N . ARG A 1 271 ? -30.299 -0.872 13.233 1.00 91.44 271 ARG A N 1
ATOM 2198 C CA . ARG A 1 271 ? -29.619 0.238 13.910 1.00 91.44 271 ARG A CA 1
ATOM 2199 C C . ARG A 1 271 ? -28.143 -0.063 14.154 1.00 91.44 271 ARG A C 1
ATOM 2201 O O . ARG A 1 271 ? -27.723 -1.215 14.117 1.00 91.44 271 ARG A O 1
ATOM 2208 N N . ASP A 1 272 ? -27.365 0.965 14.472 1.00 93.31 272 ASP A N 1
ATOM 2209 C CA . ASP A 1 272 ? -25.977 0.789 14.903 1.00 93.31 272 ASP A CA 1
ATOM 2210 C C . ASP A 1 272 ? -25.943 0.059 16.260 1.00 93.31 272 ASP A C 1
ATOM 2212 O O . ASP A 1 272 ? -26.669 0.420 17.188 1.00 93.31 272 ASP A O 1
ATOM 2216 N N . VAL A 1 273 ? -25.099 -0.967 16.376 1.00 96.06 273 VAL A N 1
ATOM 2217 C CA . VAL A 1 273 ? -24.900 -1.706 17.627 1.00 96.06 273 VAL A CA 1
ATOM 2218 C C . VAL A 1 273 ? -23.913 -0.932 18.486 1.00 96.06 273 VAL A C 1
ATOM 2220 O O . VAL A 1 273 ? -22.805 -0.645 18.031 1.00 96.06 273 VAL A O 1
ATOM 2223 N N . SER A 1 274 ? -24.275 -0.610 19.725 1.00 96.69 274 SER A N 1
ATOM 2224 C CA . SER A 1 274 ? -23.373 0.056 20.665 1.00 96.69 274 SER A CA 1
ATOM 2225 C C . SER A 1 274 ? -23.188 -0.730 21.953 1.00 96.69 274 SER A C 1
ATOM 2227 O O . SER A 1 274 ? -24.156 -1.201 22.544 1.00 96.69 274 SER A O 1
ATOM 2229 N N . LEU A 1 275 ? -21.944 -0.821 22.410 1.00 97.44 275 LEU A N 1
ATOM 2230 C CA . LEU A 1 275 ? -21.573 -1.304 23.731 1.00 97.44 275 LEU A CA 1
ATOM 2231 C C . LEU A 1 275 ? -21.004 -0.125 24.512 1.00 97.44 275 LEU A C 1
ATOM 2233 O O . LEU A 1 275 ? -20.013 0.471 24.100 1.00 97.44 275 LEU A O 1
ATOM 2237 N N . PHE A 1 276 ? -21.629 0.213 25.631 1.00 97.81 276 PHE A N 1
ATOM 2238 C CA . PHE A 1 276 ? -21.128 1.223 26.554 1.00 97.81 276 PHE A CA 1
ATOM 2239 C C . PHE A 1 276 ? -20.738 0.552 27.860 1.00 97.81 276 PHE A C 1
ATOM 2241 O O . PHE A 1 276 ? -21.545 -0.167 28.434 1.00 97.81 276 PHE A O 1
ATOM 2248 N N . SER A 1 277 ? -19.537 0.824 28.348 1.00 97.19 277 SER A N 1
ATOM 2249 C CA . SER A 1 277 ? -19.061 0.403 29.656 1.00 97.19 277 SER A CA 1
ATOM 2250 C C . SER A 1 277 ? -18.629 1.624 30.455 1.00 97.19 277 SER A C 1
ATOM 2252 O O . SER A 1 277 ? -17.975 2.519 29.927 1.00 97.19 277 SER A O 1
ATOM 2254 N N . ASP A 1 278 ? -18.961 1.641 31.736 1.00 97.50 278 ASP A N 1
ATOM 2255 C CA . ASP A 1 278 ? -18.506 2.639 32.703 1.00 97.50 278 ASP A CA 1
ATOM 2256 C C . ASP A 1 278 ? -18.118 1.893 33.969 1.00 97.50 278 ASP A C 1
ATOM 2258 O O . ASP A 1 278 ? -18.945 1.171 34.530 1.00 97.50 278 ASP A O 1
ATOM 2262 N N . TYR A 1 279 ? -16.860 2.016 34.375 1.00 96.62 279 TYR A N 1
ATOM 2263 C CA . TYR A 1 279 ? -16.349 1.319 35.543 1.00 96.62 279 TYR A CA 1
ATOM 2264 C C . TYR A 1 279 ? -15.477 2.235 36.395 1.00 96.62 279 TYR A C 1
ATOM 2266 O O . TYR A 1 279 ? -14.707 3.055 35.891 1.00 96.62 279 TYR A O 1
ATOM 2274 N N . GLY A 1 280 ? -15.649 2.111 37.704 1.00 96.00 280 GLY A N 1
ATOM 2275 C CA . GLY A 1 280 ? -14.863 2.765 38.729 1.00 96.00 280 GLY A CA 1
ATOM 2276 C C . GLY A 1 280 ? -14.003 1.755 39.473 1.00 96.00 280 GLY A C 1
ATOM 2277 O O . GLY A 1 280 ? -14.354 0.582 39.582 1.00 96.00 280 GLY A O 1
ATOM 2278 N N . TYR A 1 281 ? -12.868 2.207 39.987 1.00 94.44 281 TYR A N 1
ATOM 2279 C CA . TYR A 1 281 ? -12.011 1.386 40.830 1.00 94.44 281 TYR A CA 1
ATOM 2280 C C . TYR A 1 281 ? -11.387 2.218 41.945 1.00 94.44 281 TYR A C 1
ATOM 2282 O O . TYR A 1 281 ? -10.976 3.357 41.746 1.00 94.44 281 TYR A O 1
ATOM 2290 N N . ASP A 1 282 ? -11.256 1.629 43.123 1.00 92.62 282 ASP A N 1
ATOM 2291 C CA . ASP A 1 282 ? -10.462 2.164 44.221 1.00 92.62 282 ASP A CA 1
ATOM 2292 C C . ASP A 1 282 ? -9.417 1.122 44.669 1.00 92.62 282 ASP A C 1
ATOM 2294 O O . ASP A 1 282 ? -9.102 0.184 43.939 1.00 92.62 282 ASP A O 1
ATOM 2298 N N . LYS A 1 283 ? -8.799 1.303 45.843 1.00 90.06 283 LYS A N 1
ATOM 2299 C CA . LYS A 1 283 ? -7.790 0.351 46.353 1.00 90.06 283 LYS A CA 1
ATOM 2300 C C . LYS A 1 283 ? -8.367 -1.019 46.725 1.00 90.06 283 LYS A C 1
ATOM 2302 O O . LYS A 1 283 ? -7.614 -1.977 46.832 1.00 90.06 283 LYS A O 1
ATOM 2307 N N . THR A 1 284 ? -9.661 -1.076 46.993 1.00 93.25 284 THR A N 1
ATOM 2308 C CA . THR A 1 284 ? -10.370 -2.180 47.644 1.00 93.25 284 THR A CA 1
ATOM 2309 C C . THR A 1 284 ? -11.613 -2.609 46.878 1.00 93.25 284 THR A C 1
ATOM 2311 O O . THR A 1 284 ? -12.285 -3.537 47.292 1.00 93.25 284 THR A O 1
ATOM 2314 N N . SER A 1 285 ? -11.988 -1.956 45.787 1.00 94.38 285 SER A N 1
ATOM 2315 C CA . SER A 1 285 ? -13.212 -2.261 45.070 1.00 94.38 285 SER A CA 1
ATOM 2316 C C . SER A 1 285 ? -13.134 -1.861 43.608 1.00 94.38 285 SER A C 1
ATOM 2318 O O . SER A 1 285 ? -12.398 -0.957 43.216 1.00 94.38 285 SER A O 1
ATOM 2320 N N . ILE A 1 286 ? -13.904 -2.575 42.799 1.00 95.88 286 ILE A N 1
ATOM 2321 C CA . ILE A 1 286 ? -14.171 -2.250 41.407 1.00 95.88 286 ILE A CA 1
ATOM 2322 C C . ILE A 1 286 ? -15.672 -2.388 41.195 1.00 95.88 286 ILE A C 1
ATOM 2324 O O . ILE A 1 286 ? -16.276 -3.386 41.595 1.00 95.88 286 ILE A O 1
ATOM 2328 N N . ASP A 1 287 ? -16.288 -1.378 40.603 1.00 96.75 287 ASP A N 1
ATOM 2329 C CA . ASP A 1 287 ? -17.697 -1.384 40.241 1.00 96.75 287 ASP A CA 1
ATOM 2330 C C . ASP A 1 287 ? -17.863 -0.946 38.797 1.00 96.75 287 ASP A C 1
ATOM 2332 O O . ASP A 1 287 ? -17.046 -0.210 38.253 1.00 96.75 287 ASP A O 1
ATOM 2336 N N . GLY A 1 288 ? -18.917 -1.409 38.144 1.00 96.62 288 GLY A N 1
ATOM 2337 C CA . GLY A 1 288 ? -19.167 -0.985 36.786 1.00 96.62 288 GLY A CA 1
ATOM 2338 C C . GLY A 1 288 ? -20.447 -1.527 36.202 1.00 96.62 288 GLY A C 1
ATOM 2339 O O . GLY A 1 288 ? -21.154 -2.354 36.785 1.00 96.62 288 GLY A O 1
ATOM 2340 N N . GLN A 1 289 ? -20.736 -1.025 35.014 1.00 97.31 289 GLN A N 1
ATOM 2341 C CA . GLN A 1 289 ? -21.898 -1.404 34.242 1.00 97.31 289 GLN A CA 1
ATOM 2342 C C . GLN A 1 289 ? -21.576 -1.432 32.756 1.00 97.31 289 GLN A C 1
ATOM 2344 O O . GLN A 1 289 ? -20.792 -0.621 32.266 1.00 97.31 289 GLN A O 1
ATOM 2349 N N . VAL A 1 290 ? -22.230 -2.348 32.052 1.00 97.19 290 VAL A N 1
ATOM 2350 C CA . VAL A 1 290 ? -22.177 -2.495 30.603 1.00 97.19 290 VAL A CA 1
ATOM 2351 C C . VAL A 1 290 ? -23.599 -2.456 30.061 1.00 97.19 290 VAL A C 1
ATOM 2353 O O . VAL A 1 290 ? -24.483 -3.151 30.561 1.00 97.19 290 VAL A O 1
ATOM 2356 N N . PHE A 1 291 ? -23.813 -1.661 29.020 1.00 96.38 291 PHE A N 1
ATOM 2357 C CA . PHE A 1 291 ? -25.038 -1.643 28.234 1.00 96.38 291 PHE A CA 1
ATOM 2358 C C . PHE A 1 291 ? -24.732 -2.113 26.821 1.00 96.38 291 PHE A C 1
ATOM 2360 O O . PHE A 1 291 ? -23.783 -1.623 26.207 1.00 96.38 291 PHE A O 1
ATOM 2367 N N . VAL A 1 292 ? -25.552 -3.021 26.300 1.00 96.12 292 VAL A N 1
ATOM 2368 C CA . VAL A 1 292 ? -25.502 -3.427 24.895 1.00 96.12 292 VAL A CA 1
ATOM 2369 C C . VAL A 1 292 ? -26.814 -3.060 24.235 1.00 96.12 292 VAL A C 1
ATOM 2371 O O . VAL A 1 292 ? -27.889 -3.532 24.600 1.00 96.12 292 VAL A O 1
ATOM 2374 N N . ASP A 1 293 ? -26.689 -2.205 23.238 1.00 94.44 293 ASP A N 1
ATOM 2375 C CA . ASP A 1 293 ? -27.772 -1.603 22.502 1.00 94.44 293 ASP A CA 1
ATOM 2376 C C . ASP A 1 293 ? -27.703 -2.094 21.050 1.00 94.44 293 ASP A C 1
ATOM 2378 O O . ASP A 1 293 ? -26.916 -1.587 20.261 1.00 94.44 293 ASP A O 1
ATOM 2382 N N . TYR A 1 294 ? -28.557 -3.061 20.675 1.00 92.38 294 TYR A N 1
ATOM 2383 C CA . TYR A 1 294 ? -28.540 -3.680 19.335 1.00 92.38 294 TYR A CA 1
ATOM 2384 C C . TYR A 1 294 ? -29.867 -3.644 18.547 1.00 92.38 294 TYR A C 1
ATOM 2386 O O . TYR A 1 294 ? -29.852 -3.943 17.358 1.00 92.38 294 TYR A O 1
ATOM 2394 N N . SER A 1 295 ? -30.992 -3.242 19.152 1.00 91.31 295 SER A N 1
ATOM 2395 C CA . SER A 1 295 ? -32.316 -3.207 18.503 1.00 91.31 295 SER A CA 1
ATOM 2396 C C . SER A 1 295 ? -33.080 -1.904 18.740 1.00 91.31 295 SER A C 1
ATOM 2398 O O . SER A 1 295 ? -32.896 -1.258 19.762 1.00 91.31 295 SER A O 1
ATOM 2400 N N . LEU A 1 296 ? -33.957 -1.503 17.816 1.00 89.69 296 LEU A N 1
ATOM 2401 C CA . LEU A 1 296 ? -34.802 -0.310 17.975 1.00 89.69 296 LEU A CA 1
ATOM 2402 C C . LEU A 1 296 ? -35.736 -0.389 19.193 1.00 89.69 296 LEU A C 1
ATOM 2404 O O . LEU A 1 296 ? -36.153 0.650 19.701 1.00 89.69 296 LEU A O 1
ATOM 2408 N N . ASP A 1 297 ? -36.030 -1.603 19.656 1.00 90.69 297 ASP A N 1
ATOM 2409 C CA . ASP A 1 297 ? -36.833 -1.869 20.841 1.00 90.69 297 ASP A CA 1
ATOM 2410 C C . ASP A 1 297 ? -36.016 -1.659 22.136 1.00 90.69 297 ASP A C 1
ATOM 2412 O O . ASP A 1 297 ? -35.023 -2.365 22.357 1.00 90.69 297 ASP A O 1
ATOM 2416 N N . PRO A 1 298 ? -36.411 -0.720 23.020 1.00 87.19 298 PRO A N 1
ATOM 2417 C CA . PRO A 1 298 ? -35.768 -0.529 24.318 1.00 87.19 298 PRO A CA 1
ATOM 2418 C C . PRO A 1 298 ? -35.756 -1.786 25.204 1.00 87.19 298 PRO A C 1
ATOM 2420 O O . PRO A 1 298 ? -34.817 -1.953 25.983 1.00 87.19 298 PRO A O 1
ATOM 2423 N N . ASP A 1 299 ? -36.736 -2.686 25.065 1.00 89.88 299 ASP A N 1
ATOM 2424 C CA . ASP A 1 299 ? -36.833 -3.928 25.851 1.00 89.88 299 ASP A CA 1
ATOM 2425 C C . ASP A 1 299 ? -35.833 -5.012 25.406 1.00 89.88 299 ASP A C 1
ATOM 2427 O O . ASP A 1 299 ? -35.674 -6.054 26.054 1.00 89.88 299 ASP A O 1
ATOM 2431 N N . GLN A 1 300 ? -35.122 -4.775 24.305 1.00 90.75 300 GLN A N 1
ATOM 2432 C CA . GLN A 1 300 ? -34.035 -5.623 23.814 1.00 90.75 300 GLN A CA 1
ATOM 2433 C C . GLN A 1 300 ? -32.657 -5.108 24.252 1.00 90.75 300 GLN A C 1
ATOM 2435 O O . GLN A 1 300 ? -31.628 -5.609 23.807 1.00 90.75 300 GLN A O 1
ATOM 2440 N N . ARG A 1 301 ? -32.593 -4.106 25.134 1.00 93.25 301 ARG A N 1
ATOM 2441 C CA . ARG A 1 301 ? -31.327 -3.638 25.705 1.00 93.25 301 ARG A CA 1
ATOM 2442 C C . ARG A 1 301 ? -30.841 -4.592 26.793 1.00 93.25 301 ARG A C 1
ATOM 2444 O O . ARG A 1 301 ? -31.571 -4.902 27.729 1.00 93.25 301 ARG A O 1
ATOM 2451 N N . LEU A 1 302 ? -29.583 -5.020 26.701 1.00 95.00 302 LEU A N 1
ATOM 2452 C CA . LEU A 1 302 ? -28.930 -5.808 27.750 1.00 95.00 302 LEU A CA 1
ATOM 2453 C C . LEU A 1 302 ? -28.201 -4.870 28.713 1.00 95.00 302 LEU A C 1
ATOM 2455 O O . LEU A 1 302 ? -27.367 -4.070 28.285 1.00 95.00 302 LEU A O 1
ATOM 2459 N N . THR A 1 303 ? -28.475 -5.013 30.006 1.00 96.44 303 THR A N 1
ATOM 2460 C CA . THR A 1 303 ? -27.750 -4.321 31.076 1.00 96.44 303 THR A CA 1
ATOM 2461 C C . THR A 1 303 ? -27.041 -5.339 31.953 1.00 96.44 303 THR A C 1
ATOM 2463 O O . THR A 1 303 ? -27.670 -6.255 32.474 1.00 96.44 303 THR A O 1
ATOM 2466 N N . LEU A 1 304 ? -25.740 -5.156 32.156 1.00 96.75 304 LEU A N 1
ATOM 2467 C CA . LEU A 1 304 ? -24.930 -5.915 33.105 1.00 96.75 304 LEU A CA 1
ATOM 2468 C C . LEU A 1 304 ? -24.333 -4.942 34.114 1.00 96.75 304 LEU A C 1
ATOM 2470 O O . LEU A 1 304 ? -23.841 -3.884 33.730 1.00 96.75 304 LEU A O 1
ATOM 2474 N N . ARG A 1 305 ? -24.355 -5.278 35.400 1.00 97.44 305 ARG A N 1
ATOM 2475 C CA . ARG A 1 305 ? -23.680 -4.507 36.449 1.00 97.44 305 ARG A CA 1
ATOM 2476 C C . ARG A 1 305 ? -22.914 -5.444 37.357 1.00 97.44 305 ARG A C 1
ATOM 2478 O O . ARG A 1 305 ? -23.350 -6.564 37.613 1.00 97.44 305 ARG A O 1
ATOM 2485 N N . GLY A 1 306 ? -21.794 -4.968 37.868 1.00 96.69 306 GLY A N 1
ATOM 2486 C CA . GLY A 1 306 ? -20.946 -5.734 38.759 1.00 96.69 306 GLY A CA 1
ATOM 2487 C C . GLY A 1 306 ? -20.316 -4.840 39.807 1.00 96.69 306 GLY A C 1
ATOM 2488 O O . GLY A 1 306 ? -20.004 -3.682 39.542 1.00 96.69 306 GLY A O 1
ATOM 2489 N N . LYS A 1 307 ? -20.114 -5.394 40.995 1.00 96.81 307 LYS A N 1
ATOM 2490 C CA . LYS A 1 307 ? -19.245 -4.830 42.017 1.00 96.81 307 LYS A CA 1
ATOM 2491 C C . LYS A 1 307 ? -18.462 -5.958 42.662 1.00 96.81 307 LYS A C 1
ATOM 2493 O O . LYS A 1 307 ? -19.049 -6.964 43.044 1.00 96.81 307 LYS A O 1
ATOM 2498 N N . LEU A 1 308 ? -17.160 -5.778 42.802 1.00 96.19 308 LEU A N 1
ATOM 2499 C CA . LEU A 1 308 ? -16.281 -6.645 43.571 1.00 96.19 308 LEU A CA 1
ATOM 2500 C C . LEU A 1 308 ? -15.602 -5.791 44.639 1.00 96.19 308 LEU A C 1
ATOM 2502 O O . LEU A 1 308 ? -15.240 -4.642 44.388 1.00 96.19 308 LEU A O 1
ATOM 2506 N N . SER A 1 309 ? -15.481 -6.304 45.855 1.00 96.62 309 SER A N 1
ATOM 2507 C CA . SER A 1 309 ? -14.849 -5.591 46.964 1.00 96.62 309 SER A CA 1
ATOM 2508 C C . SER A 1 309 ? -13.968 -6.533 47.770 1.00 96.62 309 SER A C 1
ATOM 2510 O O . SER A 1 309 ? -14.393 -7.622 48.147 1.00 96.62 309 SER A O 1
ATOM 2512 N N . ASP A 1 310 ? -12.744 -6.094 48.012 1.00 94.75 310 ASP A N 1
ATOM 2513 C CA . ASP A 1 310 ? -11.743 -6.673 48.885 1.00 94.75 310 ASP A CA 1
ATOM 2514 C C . ASP A 1 310 ? -11.877 -6.064 50.287 1.00 94.75 310 ASP A C 1
ATOM 2516 O O . ASP A 1 310 ? -11.559 -4.899 50.530 1.00 94.75 310 ASP A O 1
ATOM 2520 N N . ASN A 1 311 ? -12.365 -6.880 51.212 1.00 92.06 311 ASN A N 1
ATOM 2521 C CA . ASN A 1 311 ? -12.496 -6.588 52.634 1.00 92.06 311 ASN A CA 1
ATOM 2522 C C . ASN A 1 311 ? -11.396 -7.297 53.455 1.00 92.06 311 ASN A C 1
ATOM 2524 O O . ASN A 1 311 ? -11.558 -7.509 54.662 1.00 92.06 311 ASN A O 1
ATOM 2528 N N . SER A 1 312 ? -10.312 -7.735 52.806 1.00 90.81 312 SER A N 1
ATOM 2529 C CA . SER A 1 312 ? -9.216 -8.482 53.423 1.00 90.81 312 SER A CA 1
ATOM 2530 C C . SER A 1 312 ? -8.393 -7.619 54.380 1.00 90.81 312 SER A C 1
ATOM 2532 O O . SER A 1 312 ? -8.332 -6.392 54.295 1.00 90.81 312 SER A O 1
ATOM 2534 N N . ASN A 1 313 ? -7.701 -8.280 55.302 1.00 89.38 313 ASN A N 1
ATOM 2535 C CA . ASN A 1 313 ? -6.695 -7.673 56.167 1.00 89.38 313 ASN A CA 1
ATOM 2536 C C . ASN A 1 313 ? -5.434 -8.552 56.206 1.00 89.38 313 ASN A C 1
ATOM 2538 O O . ASN A 1 313 ? -5.351 -9.569 55.526 1.00 89.38 313 ASN A O 1
ATOM 2542 N N . SER A 1 314 ? -4.441 -8.190 57.022 1.00 87.19 314 SER A N 1
ATOM 2543 C CA . SER A 1 314 ? -3.142 -8.883 57.061 1.00 87.19 314 SER A CA 1
ATOM 2544 C C . SER A 1 314 ? -3.194 -10.376 57.418 1.00 87.19 314 SER A C 1
ATOM 2546 O O . SER A 1 314 ? -2.183 -11.060 57.276 1.00 87.19 314 SER A O 1
ATOM 2548 N N . ARG A 1 315 ? -4.328 -10.893 57.907 1.00 87.25 315 ARG A N 1
ATOM 2549 C CA . ARG A 1 315 ? -4.492 -12.294 58.328 1.00 87.25 315 ARG A CA 1
ATOM 2550 C C . ARG A 1 315 ? -5.703 -12.994 57.711 1.00 87.25 315 ARG A C 1
ATOM 2552 O O . ARG A 1 315 ? -5.867 -14.192 57.927 1.00 87.25 315 ARG A O 1
ATOM 2559 N N . ILE A 1 316 ? -6.567 -12.260 57.017 1.00 89.88 316 ILE A N 1
ATOM 2560 C CA . ILE A 1 316 ? -7.872 -12.733 56.552 1.00 89.88 316 ILE A CA 1
ATOM 2561 C C . ILE A 1 316 ? -8.067 -12.272 55.117 1.00 89.88 316 ILE A C 1
ATOM 2563 O O . ILE A 1 316 ? -7.970 -11.078 54.847 1.00 89.88 316 ILE A O 1
ATOM 2567 N N . TYR A 1 317 ? -8.422 -13.204 54.240 1.00 92.06 317 TYR A N 1
ATOM 2568 C CA . TYR A 1 317 ? -8.849 -12.923 52.877 1.00 92.06 317 TYR A CA 1
ATOM 2569 C C . TYR A 1 317 ? -10.374 -12.912 52.842 1.00 92.06 317 TYR A C 1
ATOM 2571 O O . TYR A 1 317 ? -11.007 -13.909 53.186 1.00 92.06 317 TYR A O 1
ATOM 2579 N N . ASN A 1 318 ? -10.961 -11.776 52.483 1.00 94.00 318 ASN A N 1
ATOM 2580 C CA . ASN A 1 318 ? -12.404 -11.581 52.449 1.00 94.00 318 ASN A CA 1
ATOM 2581 C C . ASN A 1 318 ? -12.775 -10.800 51.190 1.00 94.00 318 ASN A C 1
ATOM 2583 O O . ASN A 1 318 ? -12.467 -9.617 51.088 1.00 94.00 318 ASN A O 1
ATOM 2587 N N . TYR A 1 319 ? -13.456 -11.450 50.254 1.00 95.12 319 TYR A N 1
ATOM 2588 C CA . TYR A 1 319 ? -13.928 -10.827 49.024 1.00 95.12 319 TYR A CA 1
ATOM 2589 C C . TYR A 1 319 ? -15.441 -10.907 48.962 1.00 95.12 319 TYR A C 1
ATOM 2591 O O . TYR A 1 319 ? -16.021 -11.930 49.298 1.00 95.12 319 TYR A O 1
ATOM 2599 N N . SER A 1 320 ? -16.081 -9.851 48.479 1.00 96.12 320 SER A N 1
ATOM 2600 C CA . SER A 1 320 ? -17.520 -9.822 48.222 1.00 96.12 320 SER A CA 1
ATOM 2601 C C . SER A 1 320 ? -17.784 -9.425 46.779 1.00 96.12 320 SER A C 1
ATOM 2603 O O . SER A 1 320 ? -17.038 -8.634 46.198 1.00 96.12 320 SER A O 1
ATOM 2605 N N . TYR A 1 321 ? -18.838 -9.980 46.194 1.00 96.06 321 TYR A N 1
ATOM 2606 C CA . TYR A 1 321 ? -19.275 -9.646 44.851 1.00 96.06 321 TYR A CA 1
ATOM 2607 C C . TYR A 1 321 ? -20.784 -9.418 44.797 1.00 96.06 321 TYR A C 1
ATOM 2609 O O . TYR A 1 321 ? -21.567 -9.999 45.551 1.00 96.06 321 TYR A O 1
ATOM 2617 N N . MET A 1 322 ? -21.187 -8.579 43.852 1.00 96.69 322 MET A N 1
ATOM 2618 C CA . MET A 1 322 ? -22.568 -8.376 43.447 1.00 96.69 322 MET A CA 1
ATOM 2619 C C . MET A 1 322 ? -22.612 -8.328 41.921 1.00 96.69 322 MET A C 1
ATOM 2621 O O . MET A 1 322 ? -21.817 -7.623 41.303 1.00 96.69 322 MET A O 1
ATOM 2625 N N . ALA A 1 323 ? -23.518 -9.084 41.316 1.00 95.94 323 ALA A N 1
ATOM 2626 C CA . ALA A 1 323 ? -23.706 -9.170 39.878 1.00 95.94 323 ALA A CA 1
ATOM 2627 C C . ALA A 1 323 ? -25.192 -9.026 39.548 1.00 95.94 323 ALA A C 1
ATOM 2629 O O . ALA A 1 323 ? -26.037 -9.729 40.106 1.00 95.94 323 ALA A O 1
ATOM 2630 N N . TRP A 1 324 ? -25.495 -8.132 38.613 1.00 97.06 324 TRP A N 1
ATOM 2631 C CA . TRP A 1 324 ? -26.843 -7.892 38.121 1.00 97.06 324 TRP A CA 1
ATOM 2632 C C . TRP A 1 324 ? -26.876 -8.021 36.604 1.00 97.06 324 TRP A C 1
ATOM 2634 O O . TRP A 1 324 ? -25.987 -7.507 35.925 1.00 97.06 324 TRP A O 1
ATOM 2644 N N . ALA A 1 325 ? -27.906 -8.672 36.076 1.00 96.06 325 ALA A N 1
ATOM 2645 C CA . ALA A 1 325 ? -28.178 -8.701 34.644 1.00 96.06 325 ALA A CA 1
ATOM 2646 C C . ALA A 1 325 ? -29.668 -8.488 34.384 1.00 96.06 325 ALA A C 1
ATOM 2648 O O . ALA A 1 325 ? -30.503 -9.011 35.118 1.00 96.06 325 ALA A O 1
ATOM 2649 N N . GLU A 1 326 ? -29.989 -7.737 33.339 1.00 95.69 326 GLU A N 1
ATOM 2650 C CA . GLU A 1 326 ? -31.361 -7.445 32.933 1.00 95.69 326 GLU A CA 1
ATOM 2651 C C . GLU A 1 326 ? -31.462 -7.455 31.406 1.00 95.69 326 GLU A C 1
ATOM 2653 O O . GLU A 1 326 ? -30.677 -6.793 30.719 1.00 95.69 326 GLU A O 1
ATOM 2658 N N . HIS A 1 327 ? -32.415 -8.228 30.883 1.00 95.31 327 HIS A N 1
ATOM 2659 C CA . HIS A 1 327 ? -32.794 -8.241 29.473 1.00 95.31 327 HIS A CA 1
ATOM 2660 C C . HIS A 1 327 ? -34.271 -8.653 29.335 1.00 95.31 327 HIS A C 1
ATOM 2662 O O . HIS A 1 327 ? -34.609 -9.843 29.385 1.00 95.31 327 HIS A O 1
ATOM 2668 N N . ASN A 1 328 ? -35.150 -7.657 29.170 1.00 91.75 328 ASN A N 1
ATOM 2669 C CA . ASN A 1 328 ? -36.611 -7.813 29.252 1.00 91.75 328 ASN A CA 1
ATOM 2670 C C . ASN A 1 328 ? -37.152 -8.827 28.239 1.00 91.75 328 ASN A C 1
ATOM 2672 O O . ASN A 1 328 ? -37.962 -9.681 28.590 1.00 91.75 328 ASN A O 1
ATOM 2676 N N . THR A 1 329 ? -36.652 -8.798 27.002 1.00 91.81 329 THR A N 1
ATOM 2677 C CA . THR A 1 329 ? -37.149 -9.668 25.921 1.00 91.81 329 THR A CA 1
ATOM 2678 C C . THR A 1 329 ? -36.926 -11.158 26.187 1.00 91.81 329 THR A C 1
ATOM 2680 O O . THR A 1 329 ? -37.762 -11.986 25.829 1.00 91.81 329 THR A O 1
ATOM 2683 N N . THR A 1 330 ? -35.822 -11.530 26.842 1.00 91.56 330 THR A N 1
ATOM 2684 C CA . THR A 1 330 ? -35.576 -12.932 27.235 1.00 91.56 330 THR A CA 1
ATOM 2685 C C . THR A 1 330 ? -36.066 -13.234 28.647 1.00 91.56 330 THR A C 1
ATOM 2687 O O . THR A 1 330 ? -35.804 -14.325 29.142 1.00 91.56 330 THR A O 1
ATOM 2690 N N . ASN A 1 331 ? -36.742 -12.283 29.303 1.00 91.19 331 ASN A N 1
ATOM 2691 C CA . ASN A 1 331 ? -37.086 -12.311 30.726 1.00 91.19 331 ASN A CA 1
ATOM 2692 C C . ASN A 1 331 ? -35.886 -12.535 31.662 1.00 91.19 331 ASN A C 1
ATOM 2694 O O . ASN A 1 331 ? -36.088 -12.961 32.793 1.00 91.19 331 ASN A O 1
ATOM 2698 N N . LEU A 1 332 ? -34.661 -12.232 31.214 1.00 91.62 332 LEU A N 1
ATOM 2699 C CA . LEU A 1 332 ? -33.468 -12.419 32.033 1.00 91.62 332 LEU A CA 1
ATOM 2700 C C . LEU A 1 332 ? -33.457 -11.351 33.118 1.00 91.62 332 LEU A C 1
ATOM 2702 O O . LEU A 1 332 ? -33.276 -10.168 32.826 1.00 91.62 332 LEU A O 1
ATOM 2706 N N . ILE A 1 333 ? -33.588 -11.784 34.364 1.00 93.56 333 ILE A N 1
ATOM 2707 C CA . ILE A 1 333 ? -33.348 -10.945 35.535 1.00 93.56 333 ILE A CA 1
ATOM 2708 C C . ILE A 1 333 ? -32.425 -11.737 36.446 1.00 93.56 333 ILE A C 1
ATOM 2710 O O . ILE A 1 333 ? -32.821 -12.776 36.955 1.00 93.56 333 ILE A O 1
ATOM 2714 N N . LEU A 1 334 ? -31.202 -11.260 36.658 1.00 94.50 334 LEU A N 1
ATOM 2715 C CA . LEU A 1 334 ? -30.224 -11.858 37.563 1.00 94.50 334 LEU A CA 1
ATOM 2716 C C . LEU A 1 334 ? -29.876 -10.861 38.660 1.00 94.50 334 LEU A C 1
ATOM 2718 O O . LEU A 1 334 ? -29.529 -9.713 38.387 1.00 94.50 334 LEU A O 1
ATOM 2722 N N . ASN A 1 335 ? -29.897 -11.329 39.898 1.00 95.44 335 ASN A N 1
ATOM 2723 C CA . ASN A 1 335 ? -29.370 -10.624 41.052 1.00 95.44 335 ASN A CA 1
ATOM 2724 C C . ASN A 1 335 ? -28.627 -11.635 41.923 1.00 95.44 335 ASN A C 1
ATOM 2726 O O . ASN A 1 335 ? -29.236 -12.411 42.661 1.00 95.44 335 ASN A O 1
ATOM 2730 N N . SER A 1 336 ? -27.306 -11.658 41.780 1.00 96.19 336 SER A N 1
ATOM 2731 C CA . SER A 1 336 ? -26.425 -12.559 42.509 1.00 96.19 336 SER A CA 1
ATOM 2732 C C . SER A 1 336 ? -25.520 -11.765 43.425 1.00 96.19 336 SER A C 1
ATOM 2734 O O . SER A 1 336 ? -24.905 -10.787 43.009 1.00 96.19 336 SER A O 1
ATOM 2736 N N . ARG A 1 337 ? -25.384 -12.214 44.663 1.00 96.38 337 ARG A N 1
ATOM 2737 C CA . ARG A 1 337 ? -24.401 -11.689 45.602 1.00 96.38 337 ARG A CA 1
ATOM 2738 C C . ARG A 1 337 ? -23.733 -12.829 46.334 1.00 96.38 337 ARG A C 1
ATOM 2740 O O . ARG A 1 337 ? -24.334 -13.884 46.532 1.00 96.38 337 ARG A O 1
ATOM 2747 N N . GLY A 1 338 ? -22.519 -12.593 46.779 1.00 95.00 338 GLY A N 1
ATOM 2748 C CA . GLY A 1 338 ? -21.862 -13.535 47.651 1.00 95.00 338 GLY A CA 1
ATOM 2749 C C . GLY A 1 338 ? -20.530 -13.037 48.140 1.00 95.00 338 GLY A C 1
ATOM 2750 O O . GLY A 1 338 ? -20.055 -11.967 47.757 1.00 95.00 338 GLY A O 1
ATOM 2751 N N . ASP A 1 339 ? -19.932 -13.858 48.972 1.00 94.56 339 ASP A N 1
ATOM 2752 C CA . ASP A 1 339 ? -18.685 -13.570 49.634 1.00 94.56 339 ASP A CA 1
ATOM 2753 C C . ASP A 1 339 ? -17.863 -14.839 49.806 1.00 94.56 339 ASP A C 1
ATOM 2755 O O . ASP A 1 339 ? -18.357 -15.970 49.813 1.00 94.56 339 ASP A O 1
ATOM 2759 N N . PHE A 1 340 ? -16.562 -14.616 49.851 1.00 93.56 340 PHE A N 1
ATOM 2760 C CA . PHE A 1 340 ? -15.529 -15.608 50.019 1.00 93.56 340 PHE A CA 1
ATOM 2761 C C . PHE A 1 340 ? -14.703 -15.187 51.219 1.00 93.56 340 PHE A C 1
ATOM 2763 O O . PHE A 1 340 ? -14.170 -14.078 51.253 1.00 93.56 340 PHE A O 1
ATOM 2770 N N . TYR A 1 341 ? -14.560 -16.094 52.171 1.00 93.31 341 TYR A N 1
ATOM 2771 C CA . TYR A 1 341 ? -13.795 -15.900 53.383 1.00 93.31 341 TYR A CA 1
ATOM 2772 C C . TYR A 1 341 ? -12.767 -17.017 53.539 1.00 93.31 341 TYR A C 1
ATOM 2774 O O . TYR A 1 341 ? -13.096 -18.206 53.490 1.00 93.31 341 TYR A O 1
ATOM 2782 N N . TRP A 1 342 ? -11.519 -16.642 53.804 1.00 92.94 342 TRP A N 1
ATOM 2783 C CA . TRP A 1 342 ? -10.456 -17.590 54.096 1.00 92.94 342 TRP A CA 1
ATOM 2784 C C . TRP A 1 342 ? -9.444 -17.043 55.107 1.00 92.94 342 TRP A C 1
ATOM 2786 O O . TRP A 1 342 ? -8.991 -15.899 55.025 1.00 92.94 342 TRP A O 1
ATOM 2796 N N . ASN A 1 343 ? -9.050 -17.891 56.054 1.00 91.12 343 ASN A N 1
ATOM 2797 C CA . ASN A 1 343 ? -7.881 -17.703 56.906 1.00 91.12 343 ASN A CA 1
ATOM 2798 C C . ASN A 1 343 ? -7.212 -19.069 57.183 1.00 91.12 343 ASN A C 1
ATOM 2800 O O . ASN A 1 343 ? -7.654 -20.106 56.687 1.00 91.12 343 ASN A O 1
ATOM 2804 N N . SER A 1 344 ? -6.150 -19.097 57.993 1.00 88.25 344 SER A N 1
ATOM 2805 C CA . SER A 1 344 ? -5.395 -20.331 58.271 1.00 88.25 344 SER A CA 1
ATOM 2806 C C . SER A 1 344 ? -6.172 -21.425 59.018 1.00 88.25 344 SER A C 1
ATOM 2808 O O . SER A 1 344 ? -5.719 -22.567 59.036 1.00 88.25 344 SER A O 1
ATOM 2810 N N . SER A 1 345 ? -7.309 -21.107 59.641 1.00 87.94 345 SER A N 1
ATOM 2811 C CA . SER A 1 345 ? -8.100 -22.039 60.455 1.00 87.94 345 SER A CA 1
ATOM 2812 C C . SER A 1 345 ? -9.510 -22.306 59.924 1.00 87.94 345 SER A C 1
ATOM 2814 O O . SER A 1 345 ? -10.134 -23.279 60.338 1.00 87.94 345 SER A O 1
ATOM 2816 N N . THR A 1 346 ? -10.034 -21.463 59.035 1.00 87.38 346 THR A N 1
ATOM 2817 C CA . THR A 1 346 ? -11.439 -21.465 58.616 1.00 87.38 346 THR A CA 1
ATOM 2818 C C . THR A 1 346 ? -11.596 -20.990 57.174 1.00 87.38 346 THR A C 1
ATOM 2820 O O . THR A 1 346 ? -10.881 -20.111 56.694 1.00 87.38 346 THR A O 1
ATOM 2823 N N . PHE A 1 347 ? -12.570 -21.584 56.493 1.00 90.50 347 PHE A N 1
ATOM 2824 C CA . PHE A 1 347 ? -12.965 -21.274 55.127 1.00 90.50 347 PHE A CA 1
ATOM 2825 C C . PHE A 1 347 ? -14.490 -21.194 55.069 1.00 90.50 347 PHE A C 1
ATOM 2827 O O . PHE A 1 347 ? -15.166 -22.032 55.670 1.00 90.50 347 PHE A O 1
ATOM 2834 N N . GLY A 1 348 ? -15.024 -20.205 54.358 1.00 89.81 348 GLY A N 1
ATOM 2835 C CA . GLY A 1 348 ? -16.459 -20.018 54.204 1.00 89.81 348 GLY A CA 1
ATOM 2836 C C . GLY A 1 348 ? -16.799 -19.308 52.903 1.00 89.81 348 GLY A C 1
ATOM 2837 O O . GLY A 1 348 ? -16.053 -18.456 52.429 1.00 89.81 348 GLY A O 1
ATOM 2838 N N . THR A 1 349 ? -17.938 -19.671 52.330 1.00 93.38 349 THR A N 1
ATOM 2839 C CA . THR A 1 349 ? -18.502 -19.011 51.154 1.00 93.38 349 THR A CA 1
ATOM 2840 C C . THR A 1 349 ? -20.001 -18.883 51.341 1.00 93.38 349 THR A C 1
ATOM 2842 O O . THR A 1 349 ? -20.652 -19.877 51.675 1.00 93.38 349 THR A O 1
ATOM 2845 N N . GLU A 1 350 ? -20.553 -17.706 51.079 1.00 92.62 350 GLU A N 1
ATOM 2846 C CA . GLU A 1 350 ? -21.996 -17.491 51.025 1.00 92.62 350 GLU A CA 1
ATOM 2847 C C . GLU A 1 350 ? -22.376 -16.977 49.638 1.00 92.62 350 GLU A C 1
ATOM 2849 O O . GLU A 1 350 ? -21.734 -16.088 49.076 1.00 92.62 350 GLU A O 1
ATOM 2854 N N . HIS A 1 351 ? -23.410 -17.572 49.046 1.00 93.12 351 HIS A N 1
ATOM 2855 C CA . HIS A 1 351 ? -23.893 -17.213 47.719 1.00 93.12 351 HIS A CA 1
ATOM 2856 C C . HIS A 1 351 ? -25.417 -17.184 47.722 1.00 93.12 351 HIS A C 1
ATOM 2858 O O . HIS A 1 351 ? -26.072 -18.168 48.063 1.00 93.12 351 HIS A O 1
ATOM 2864 N N . VAL A 1 352 ? -25.980 -16.050 47.315 1.00 93.50 352 VAL A N 1
ATOM 2865 C CA . VAL A 1 352 ? -27.419 -15.848 47.174 1.00 93.50 352 VAL A CA 1
ATOM 2866 C C . VAL A 1 352 ? -27.688 -15.340 45.768 1.00 93.50 352 VAL A C 1
ATOM 2868 O O . VAL A 1 352 ? -27.267 -14.241 45.404 1.00 93.50 352 VAL A O 1
ATOM 2871 N N . THR A 1 353 ? -28.422 -16.129 44.990 1.00 92.88 353 THR A N 1
ATOM 2872 C CA . THR A 1 353 ? -28.789 -15.795 43.613 1.00 92.88 353 THR A CA 1
ATOM 2873 C C . THR A 1 353 ? -30.299 -15.833 43.462 1.00 92.88 353 THR A C 1
ATOM 2875 O O . THR A 1 353 ? -30.933 -16.850 43.729 1.00 92.88 353 THR A O 1
ATOM 2878 N N . ASN A 1 354 ? -30.871 -14.725 43.005 1.00 89.81 354 ASN A N 1
ATOM 2879 C CA . ASN A 1 354 ? -32.235 -14.664 42.506 1.00 89.81 354 ASN A CA 1
ATOM 2880 C C . ASN A 1 354 ? -32.171 -14.492 40.988 1.00 89.81 354 ASN A C 1
ATOM 2882 O O . ASN A 1 354 ? -31.533 -13.553 40.507 1.00 89.81 354 ASN A O 1
ATOM 2886 N N . TYR A 1 355 ? -32.780 -15.415 40.250 1.00 86.31 355 TYR A N 1
ATOM 2887 C CA . TYR A 1 355 ? -32.818 -15.368 38.797 1.00 86.31 355 TYR A CA 1
ATOM 2888 C C . TYR A 1 355 ? -34.208 -15.726 38.269 1.00 86.31 355 TYR A C 1
ATOM 2890 O O . TYR A 1 355 ? -34.914 -16.539 38.873 1.00 86.31 355 TYR A O 1
ATOM 2898 N N . ARG A 1 356 ? -34.590 -15.113 37.150 1.00 77.44 356 ARG A N 1
ATOM 2899 C CA . ARG A 1 356 ? -35.792 -15.438 36.381 1.00 77.44 356 ARG A CA 1
ATOM 2900 C C . ARG A 1 356 ? -35.445 -15.641 34.917 1.00 77.44 356 ARG A C 1
ATOM 2902 O O . ARG A 1 356 ? -34.524 -14.932 34.443 1.00 77.44 356 ARG A O 1
#